Protein AF-A0A7V9P570-F1 (afdb_monomer)

pLDDT: mean 84.92, std 19.03, range [28.27, 98.75]

Sequence (248 aa):
MLHRTLVPVGAAALALALATPALAVRVHVRVEGAKVNLFGATEPGLTPATGTITPPSGPAVTVSAETAFGALEAASRKGELFYRVEAFSFGPYVAQVGRLSGTATTGWVYKVNGVSPPVAATAYVLKAGDRVLWYHATFGPTGGPKSLRLLPEYVVGCPGGSGSCSTPRLTCARAVLEDDAGRRTRATGVVFRLDGRRARGSGTKICPRGHWHTLSATVAGAVRSQVLVTPRRGSASGSGGVALVGRA

Structure (mmCIF, N/CA/C/O backbone):
data_AF-A0A7V9P570-F1
#
_entry.id   AF-A0A7V9P570-F1
#
loop_
_atom_site.group_PDB
_atom_site.id
_atom_site.type_symbol
_atom_site.label_atom_id
_atom_site.label_alt_id
_atom_site.label_comp_id
_atom_site.label_asym_id
_atom_site.label_entity_id
_atom_site.label_seq_id
_atom_site.pdbx_PDB_ins_code
_atom_site.Cartn_x
_atom_site.Cartn_y
_atom_site.Cartn_z
_atom_site.occupancy
_atom_site.B_iso_or_equiv
_atom_site.auth_seq_id
_atom_site.auth_comp_id
_atom_site.auth_asym_id
_atom_site.auth_atom_id
_atom_site.pdbx_PDB_model_num
ATOM 1 N N . MET A 1 1 ? -15.642 -54.313 68.121 1.00 43.19 1 MET A N 1
ATOM 2 C CA . MET A 1 1 ? -16.186 -54.239 66.748 1.00 43.19 1 MET A CA 1
ATOM 3 C C . MET A 1 1 ? -15.540 -53.033 66.080 1.00 43.19 1 MET A C 1
ATOM 5 O O . MET A 1 1 ? -15.820 -51.916 66.485 1.00 43.19 1 MET A O 1
ATOM 9 N N . LEU A 1 2 ? -14.549 -53.259 65.209 1.00 39.34 2 LEU A N 1
ATOM 10 C CA . LEU A 1 2 ? -13.730 -52.200 64.606 1.00 39.34 2 LEU A CA 1
ATOM 11 C C . LEU A 1 2 ? -14.502 -51.470 63.498 1.00 39.34 2 LEU A C 1
ATOM 13 O O . LEU A 1 2 ? -14.990 -52.101 62.561 1.00 39.34 2 LEU A O 1
ATOM 17 N N . HIS A 1 3 ? -14.547 -50.141 63.594 1.00 43.12 3 HIS A N 1
ATOM 18 C CA . HIS A 1 3 ? -14.980 -49.238 62.533 1.00 43.12 3 HIS A CA 1
ATOM 19 C C . HIS A 1 3 ? -14.031 -49.311 61.328 1.00 43.12 3 HIS A C 1
ATOM 21 O O . HIS A 1 3 ? -12.818 -49.169 61.474 1.00 43.12 3 HIS A O 1
ATOM 27 N N . ARG A 1 4 ? -14.589 -49.468 60.124 1.00 43.38 4 ARG A N 1
ATOM 28 C CA . ARG A 1 4 ? -13.887 -49.245 58.854 1.00 43.38 4 ARG A CA 1
ATOM 29 C C . ARG A 1 4 ? -14.686 -48.254 58.017 1.00 43.38 4 ARG A C 1
ATOM 31 O O . ARG A 1 4 ? -15.616 -48.622 57.309 1.00 43.38 4 ARG A O 1
ATOM 38 N N . THR A 1 5 ? -14.326 -46.985 58.136 1.00 49.50 5 THR A N 1
ATOM 39 C CA . THR A 1 5 ? -14.713 -45.918 57.214 1.00 49.50 5 THR A CA 1
ATOM 40 C C . THR A 1 5 ? -13.808 -45.991 55.983 1.00 49.50 5 THR A C 1
ATOM 42 O O . THR A 1 5 ? -12.590 -45.868 56.082 1.00 49.50 5 THR A O 1
ATOM 45 N N . LEU A 1 6 ? -14.398 -46.238 54.813 1.00 47.09 6 LEU A N 1
ATOM 46 C CA . LEU A 1 6 ? -13.724 -46.132 53.518 1.00 47.09 6 LEU A CA 1
ATOM 47 C C . LEU A 1 6 ? -13.919 -44.704 52.996 1.00 47.09 6 LEU A C 1
ATOM 49 O O . LEU A 1 6 ? -15.043 -44.289 52.730 1.00 47.09 6 LEU A O 1
ATOM 53 N N . VAL A 1 7 ? -12.824 -43.957 52.867 1.00 49.31 7 VAL A N 1
ATOM 54 C CA . VAL A 1 7 ? -12.784 -42.663 52.171 1.00 49.31 7 VAL A CA 1
ATOM 55 C C . VAL A 1 7 ? -12.567 -42.943 50.681 1.00 49.31 7 VAL A C 1
ATOM 57 O O . VAL A 1 7 ? -11.548 -43.550 50.343 1.00 49.31 7 VAL A O 1
ATOM 60 N N . PRO A 1 8 ? -13.460 -42.525 49.766 1.00 47.59 8 PRO A N 1
ATOM 61 C CA . PRO A 1 8 ? -13.156 -42.580 48.348 1.00 47.59 8 PRO A CA 1
ATOM 62 C C . PRO A 1 8 ? -12.241 -41.403 47.997 1.00 47.59 8 PRO A C 1
ATOM 64 O O . PRO A 1 8 ? -12.623 -40.237 48.085 1.00 47.59 8 PRO A O 1
ATOM 67 N N . VAL A 1 9 ? -11.007 -41.717 47.605 1.00 49.38 9 VAL A N 1
ATOM 68 C CA . VAL A 1 9 ? -10.083 -40.764 46.984 1.00 49.38 9 VAL A CA 1
ATOM 69 C C . VAL A 1 9 ? -10.614 -40.465 45.581 1.00 49.38 9 VAL A C 1
ATOM 71 O O . VAL A 1 9 ? -10.523 -41.296 44.680 1.00 49.38 9 VAL A O 1
ATOM 74 N N . GLY A 1 10 ? -11.225 -39.292 45.410 1.00 51.31 10 GLY A N 1
ATOM 75 C CA . GLY A 1 10 ? -11.658 -38.792 44.109 1.00 51.31 10 GLY A CA 1
ATOM 76 C C . GLY A 1 10 ? -10.449 -38.451 43.238 1.00 51.31 10 GLY A C 1
ATOM 77 O O . GLY A 1 10 ? -9.672 -37.557 43.567 1.00 51.31 10 GLY A O 1
ATOM 78 N N . ALA A 1 11 ? -10.284 -39.172 42.131 1.00 54.41 11 ALA A N 1
ATOM 79 C CA . ALA A 1 11 ? -9.268 -38.892 41.127 1.00 54.41 11 ALA A CA 1
ATOM 80 C C . ALA A 1 11 ? -9.599 -37.580 40.394 1.00 54.41 11 ALA A C 1
ATOM 82 O O . ALA A 1 11 ? -10.583 -37.496 39.659 1.00 54.41 11 ALA A O 1
ATOM 83 N N . ALA A 1 12 ? -8.771 -36.553 40.583 1.00 52.41 12 ALA A N 1
ATOM 84 C CA . ALA A 1 12 ? -8.819 -35.336 39.784 1.00 52.41 12 ALA A CA 1
ATOM 85 C C . ALA A 1 12 ? -8.272 -35.634 38.377 1.00 52.41 12 ALA A C 1
ATOM 87 O O . ALA A 1 12 ? -7.063 -35.757 38.179 1.00 52.41 12 ALA A O 1
ATOM 88 N N . ALA A 1 13 ? -9.162 -35.774 37.395 1.00 52.62 13 ALA A N 1
ATOM 89 C CA . ALA A 1 13 ? -8.784 -35.847 35.989 1.00 52.62 13 ALA A CA 1
ATOM 90 C C . ALA A 1 13 ? -8.338 -34.454 35.513 1.00 52.62 13 ALA A C 1
ATOM 92 O O . ALA A 1 13 ? -9.158 -33.572 35.258 1.00 52.62 13 ALA A O 1
ATOM 93 N N . LEU A 1 14 ? -7.025 -34.244 35.416 1.00 55.28 14 LEU A N 1
ATOM 94 C CA . LEU A 1 14 ? -6.442 -33.041 34.831 1.00 55.28 14 LEU A CA 1
ATOM 95 C C . LEU A 1 14 ? -6.614 -33.106 33.306 1.00 55.28 14 LEU A C 1
ATOM 97 O O . LEU A 1 14 ? -5.851 -33.774 32.609 1.00 55.28 14 LEU A O 1
ATOM 101 N N . ALA A 1 15 ? -7.641 -32.438 32.782 1.00 54.97 15 ALA A N 1
ATOM 102 C CA . ALA A 1 15 ? -7.822 -32.264 31.347 1.00 54.97 15 ALA A CA 1
ATOM 103 C C . ALA A 1 15 ? -6.711 -31.350 30.799 1.00 54.97 15 ALA A C 1
ATOM 105 O O . ALA A 1 15 ? -6.779 -30.127 30.919 1.00 54.97 15 ALA A O 1
ATOM 106 N N . LEU A 1 16 ? -5.668 -31.939 30.208 1.00 55.38 16 LEU A N 1
ATOM 107 C CA . LEU A 1 16 ? -4.683 -31.200 29.420 1.00 55.38 16 LEU A CA 1
ATOM 108 C C . LEU A 1 16 ? -5.370 -30.712 28.137 1.00 55.38 16 LEU A C 1
ATOM 110 O O . LEU A 1 16 ? -5.519 -31.460 27.171 1.00 55.38 16 LEU A O 1
ATOM 114 N N . ALA A 1 17 ? -5.813 -29.455 28.132 1.00 59.19 17 ALA A N 1
ATOM 115 C CA . ALA A 1 17 ? -6.217 -28.777 26.911 1.00 59.19 17 ALA A CA 1
ATOM 116 C C . ALA A 1 17 ? -4.994 -28.699 25.986 1.00 59.19 17 ALA A C 1
ATOM 118 O O . ALA A 1 17 ? -4.072 -27.915 26.217 1.00 59.19 17 ALA A O 1
ATOM 119 N N . LEU A 1 18 ? -4.966 -29.536 24.948 1.00 54.56 18 LEU A N 1
ATOM 120 C CA . LEU A 1 18 ? -4.019 -29.402 23.850 1.00 54.56 18 LEU A CA 1
ATOM 121 C C . LEU A 1 18 ? -4.349 -28.093 23.129 1.00 54.56 18 LEU A C 1
ATOM 123 O O . LEU A 1 18 ? -5.198 -28.057 22.241 1.00 54.56 18 LEU A O 1
ATOM 127 N N . ALA A 1 19 ? -3.711 -27.000 23.542 1.00 54.38 19 ALA A N 1
ATOM 128 C CA . ALA A 1 19 ? -3.720 -25.765 22.782 1.00 54.38 19 ALA A CA 1
ATOM 129 C C . ALA A 1 19 ? -3.020 -26.055 21.450 1.00 54.38 19 ALA A C 1
ATOM 131 O O . ALA A 1 19 ? -1.792 -26.086 21.372 1.00 54.38 19 ALA A O 1
ATOM 132 N N . THR A 1 20 ? -3.796 -26.321 20.398 1.00 50.03 20 THR A N 1
ATOM 133 C CA . THR A 1 20 ? -3.273 -26.302 19.033 1.00 50.03 20 THR A CA 1
ATOM 134 C C . THR A 1 20 ? -2.622 -24.940 18.830 1.00 50.03 20 THR A C 1
ATOM 136 O O . THR A 1 20 ? -3.319 -23.933 18.993 1.00 50.03 20 THR A O 1
ATOM 139 N N . PRO A 1 21 ? -1.318 -24.857 18.510 1.00 51.53 21 PRO A N 1
ATOM 140 C CA . PRO A 1 21 ? -0.716 -23.575 18.200 1.00 51.53 21 PRO A CA 1
ATOM 141 C C . PRO A 1 21 ? -1.443 -23.043 16.968 1.00 51.53 21 PRO A C 1
ATOM 143 O O . PRO A 1 21 ? -1.326 -23.609 15.881 1.00 51.53 21 PRO A O 1
ATOM 146 N N . ALA A 1 22 ? -2.243 -21.991 17.146 1.00 58.19 22 ALA A N 1
ATOM 147 C CA . ALA A 1 22 ? -2.813 -21.264 16.029 1.00 58.19 22 ALA A CA 1
ATOM 148 C C . ALA A 1 22 ? -1.626 -20.777 15.194 1.00 58.19 22 ALA A C 1
ATOM 150 O O . ALA A 1 22 ? -0.853 -19.924 15.636 1.00 58.19 22 ALA A O 1
ATOM 151 N N . LEU A 1 23 ? -1.412 -21.397 14.031 1.00 60.78 23 LEU A N 1
ATOM 152 C CA . LEU A 1 23 ? -0.349 -21.000 13.120 1.00 60.78 23 LEU A CA 1
ATOM 153 C C . LEU A 1 23 ? -0.597 -19.541 12.761 1.00 60.78 23 LEU A C 1
ATOM 155 O O . LEU A 1 23 ? -1.559 -19.212 12.069 1.00 60.78 23 LEU A O 1
ATOM 159 N N . ALA A 1 24 ? 0.254 -18.664 13.281 1.00 70.44 24 ALA A N 1
ATOM 160 C CA . ALA A 1 24 ? 0.071 -17.243 13.107 1.00 70.44 24 ALA A CA 1
ATOM 161 C C . ALA A 1 24 ? 0.245 -16.912 11.618 1.00 70.44 24 ALA A C 1
ATOM 163 O O . ALA A 1 24 ? 1.310 -17.138 11.033 1.00 70.44 24 ALA A O 1
ATOM 164 N N . VAL A 1 25 ? -0.833 -16.427 11.001 1.00 88.62 25 VAL A N 1
ATOM 165 C CA . VAL A 1 25 ? -0.904 -16.133 9.569 1.00 88.62 25 VAL A CA 1
ATOM 166 C C . VAL A 1 25 ? 0.262 -15.223 9.179 1.00 88.62 25 VAL A C 1
ATOM 168 O O . VAL A 1 25 ? 0.499 -14.204 9.819 1.00 88.62 25 VAL A O 1
ATOM 171 N N . ARG A 1 26 ? 1.016 -15.575 8.131 1.00 94.81 26 ARG A N 1
ATOM 172 C CA . ARG A 1 26 ? 2.042 -14.688 7.560 1.00 94.81 26 ARG A CA 1
ATOM 173 C C . ARG A 1 26 ? 1.471 -13.921 6.377 1.00 94.81 26 ARG A C 1
ATOM 175 O O . ARG A 1 26 ? 0.980 -14.538 5.436 1.00 94.81 26 ARG A O 1
ATOM 182 N N . VAL A 1 27 ? 1.593 -12.599 6.405 1.00 97.31 27 VAL A N 1
ATOM 183 C CA . VAL A 1 27 ? 1.133 -11.678 5.353 1.00 97.31 27 VAL A CA 1
ATOM 184 C C . VAL A 1 27 ? 2.257 -10.754 4.906 1.00 97.31 27 VAL A C 1
ATOM 186 O O . VAL A 1 27 ? 3.215 -10.522 5.635 1.00 97.31 27 VAL A O 1
ATOM 189 N N . HIS A 1 28 ? 2.141 -10.198 3.711 1.00 98.12 28 HIS A N 1
ATOM 190 C CA . HIS A 1 28 ? 3.070 -9.225 3.158 1.00 98.12 28 HIS A CA 1
ATOM 191 C C . HIS A 1 28 ? 2.572 -7.810 3.432 1.00 98.12 28 HIS A C 1
ATOM 193 O O . HIS A 1 28 ? 1.463 -7.474 3.025 1.00 98.12 28 HIS A O 1
ATOM 199 N N . VAL A 1 29 ? 3.372 -6.965 4.088 1.00 98.31 29 VAL A N 1
ATOM 200 C CA . VAL A 1 29 ? 2.910 -5.629 4.511 1.00 98.31 29 VAL A CA 1
ATOM 201 C C . VAL A 1 29 ? 3.734 -4.517 3.878 1.00 98.31 29 VAL A C 1
ATOM 203 O O . VAL A 1 29 ? 4.963 -4.555 3.902 1.00 98.31 29 VAL A O 1
ATOM 206 N N . ARG A 1 30 ? 3.054 -3.495 3.353 1.00 98.62 30 ARG A N 1
ATOM 207 C CA . ARG A 1 30 ? 3.663 -2.248 2.876 1.00 98.62 30 ARG A CA 1
ATOM 208 C C . ARG A 1 30 ? 2.883 -1.043 3.393 1.00 98.62 30 ARG A C 1
ATOM 210 O O . ARG A 1 30 ? 1.657 -1.040 3.345 1.00 98.62 30 ARG A O 1
ATOM 217 N N . VAL A 1 31 ? 3.598 -0.012 3.843 1.00 98.69 31 VAL A N 1
ATOM 218 C CA . VAL A 1 31 ? 3.018 1.257 4.306 1.00 98.69 31 VAL A CA 1
ATOM 219 C C . VAL A 1 31 ? 3.594 2.407 3.480 1.00 98.69 31 VAL A C 1
ATOM 221 O O . VAL A 1 31 ? 4.797 2.671 3.512 1.00 98.69 31 VAL A O 1
ATOM 224 N N . GLU A 1 32 ? 2.745 3.099 2.726 1.00 98.44 32 GLU A N 1
ATOM 225 C CA . GLU A 1 32 ? 3.119 4.187 1.819 1.00 98.44 32 GLU A CA 1
ATOM 226 C C . GLU A 1 32 ? 2.592 5.537 2.321 1.00 98.44 32 GLU A C 1
ATOM 228 O O . GLU A 1 32 ? 1.390 5.773 2.370 1.00 98.44 32 GLU A O 1
ATOM 233 N N . GLY A 1 33 ? 3.485 6.476 2.638 1.00 97.44 33 GLY A N 1
ATOM 234 C CA . GLY A 1 33 ? 3.087 7.864 2.880 1.00 97.44 33 GLY A CA 1
ATOM 235 C C . GLY A 1 33 ? 2.814 8.618 1.574 1.00 97.44 33 GLY A C 1
ATOM 236 O O . GLY A 1 33 ? 2.898 8.065 0.481 1.00 97.44 33 GLY A O 1
ATOM 237 N N . ALA A 1 34 ? 2.592 9.928 1.642 1.00 93.81 34 ALA A N 1
ATOM 238 C CA . ALA A 1 34 ? 2.437 10.738 0.430 1.00 93.81 34 ALA A CA 1
ATOM 239 C C . ALA A 1 34 ? 3.726 10.767 -0.422 1.00 93.81 34 ALA A C 1
ATOM 241 O O . ALA A 1 34 ? 3.687 10.611 -1.642 1.00 93.81 34 ALA A O 1
ATOM 242 N N . LYS A 1 35 ? 4.898 10.905 0.216 1.00 93.25 35 LYS A N 1
ATOM 243 C CA . LYS A 1 35 ? 6.184 11.140 -0.476 1.00 93.25 35 LYS A CA 1
ATOM 244 C C . LYS A 1 35 ? 7.164 9.968 -0.423 1.00 93.25 35 LYS A C 1
ATOM 246 O O . LYS A 1 35 ? 7.962 9.809 -1.342 1.00 93.25 35 LYS A O 1
ATOM 251 N N . VAL A 1 36 ? 7.101 9.154 0.627 1.00 95.25 36 VAL A N 1
ATOM 252 C CA . VAL A 1 36 ? 8.068 8.083 0.905 1.00 95.25 36 VAL A CA 1
ATOM 253 C C . VAL A 1 36 ? 7.355 6.790 1.287 1.00 95.25 36 VAL A C 1
ATOM 255 O O . VAL A 1 36 ? 6.238 6.825 1.809 1.00 95.25 36 VAL A O 1
ATOM 258 N N . ASN A 1 37 ? 8.011 5.655 1.054 1.00 97.25 37 ASN A N 1
ATOM 259 C CA . ASN A 1 37 ? 7.638 4.409 1.714 1.00 97.25 37 ASN A CA 1
ATOM 260 C C . ASN A 1 37 ? 7.992 4.545 3.203 1.00 97.25 37 ASN A C 1
ATOM 262 O O . ASN A 1 37 ? 9.128 4.885 3.526 1.00 97.25 37 ASN A O 1
ATOM 266 N N . LEU A 1 38 ? 7.014 4.346 4.086 1.00 97.94 38 LEU A N 1
ATOM 267 C CA . LEU A 1 38 ? 7.229 4.382 5.534 1.00 97.94 38 LEU A CA 1
ATOM 268 C C . LEU A 1 38 ? 7.704 3.026 6.050 1.00 97.94 38 LEU A C 1
ATOM 270 O O . LEU A 1 38 ? 8.486 2.970 6.991 1.00 97.94 38 LEU A O 1
ATOM 274 N N . PHE A 1 39 ? 7.234 1.941 5.433 1.00 98.50 39 PHE A N 1
ATOM 275 C CA . PHE A 1 39 ? 7.639 0.593 5.796 1.00 98.50 39 PHE A CA 1
ATOM 276 C C . PHE A 1 39 ? 7.433 -0.403 4.658 1.00 98.50 39 PHE A C 1
ATOM 278 O O . PHE A 1 39 ? 6.479 -0.314 3.875 1.00 98.50 39 PHE A O 1
ATOM 285 N N . GLY A 1 40 ? 8.298 -1.418 4.629 1.00 97.69 40 GLY A N 1
ATOM 286 C CA . GLY A 1 40 ? 8.046 -2.639 3.878 1.00 97.69 40 GLY A CA 1
ATOM 287 C C . GLY A 1 40 ? 8.014 -2.438 2.367 1.00 97.69 40 GLY A C 1
ATOM 288 O O . GLY A 1 40 ? 7.182 -3.034 1.691 1.00 97.69 40 GLY A O 1
ATOM 289 N N . ALA A 1 41 ? 8.903 -1.605 1.818 1.00 97.75 41 ALA A N 1
ATOM 290 C CA . ALA A 1 41 ? 8.984 -1.362 0.375 1.00 97.75 41 ALA A CA 1
ATOM 291 C C . ALA A 1 41 ? 9.058 -2.663 -0.446 1.00 97.75 41 ALA A C 1
ATOM 293 O O . ALA A 1 41 ? 8.475 -2.744 -1.523 1.00 97.75 41 ALA A O 1
ATOM 294 N N . THR A 1 42 ? 9.729 -3.693 0.077 1.00 97.06 42 THR A N 1
ATOM 295 C CA . THR A 1 42 ? 9.862 -5.029 -0.527 1.00 97.06 42 THR A CA 1
ATOM 296 C C . THR A 1 42 ? 8.727 -5.996 -0.172 1.00 97.06 42 THR A C 1
ATOM 298 O O . THR A 1 42 ? 8.824 -7.173 -0.501 1.00 97.06 42 THR A O 1
ATOM 301 N N . GLU A 1 43 ? 7.663 -5.522 0.486 1.00 97.44 43 GLU A N 1
ATOM 302 C CA . GLU A 1 43 ? 6.536 -6.333 0.964 1.00 97.44 43 GLU A CA 1
ATOM 303 C C . GLU A 1 43 ? 6.998 -7.511 1.865 1.00 97.44 43 GLU A C 1
ATOM 305 O O . GLU A 1 43 ? 6.724 -8.672 1.555 1.00 97.44 43 GLU A O 1
ATOM 310 N N . PRO A 1 44 ? 7.733 -7.267 2.974 1.00 96.81 44 PRO A N 1
ATOM 311 C CA . PRO A 1 44 ? 8.217 -8.335 3.847 1.00 96.81 44 PRO A CA 1
ATOM 312 C C . PRO A 1 44 ? 7.066 -9.140 4.458 1.00 96.81 44 PRO A C 1
ATOM 314 O O . PRO A 1 44 ? 6.015 -8.594 4.794 1.00 96.81 44 PRO A O 1
ATOM 317 N N . GLY A 1 45 ? 7.306 -10.440 4.642 1.00 96.50 45 GLY A N 1
ATOM 318 C CA . GLY A 1 45 ? 6.390 -11.327 5.349 1.00 96.50 45 GLY A CA 1
ATOM 319 C C . GLY A 1 45 ? 6.430 -11.077 6.857 1.00 96.50 45 GLY A C 1
ATOM 320 O O . GLY A 1 45 ? 7.454 -11.343 7.492 1.00 96.50 45 GLY A O 1
ATOM 321 N N . LEU A 1 46 ? 5.321 -10.614 7.424 1.00 96.06 46 LEU A N 1
ATOM 322 C CA . LEU A 1 46 ? 5.114 -10.390 8.849 1.00 96.06 46 LEU A CA 1
ATOM 323 C C . LEU A 1 46 ? 4.006 -11.288 9.385 1.00 96.06 46 LEU A C 1
ATOM 325 O O . LEU A 1 46 ? 3.067 -11.641 8.675 1.00 96.06 46 LEU A O 1
ATOM 329 N N . THR A 1 47 ? 4.111 -11.606 10.667 1.00 96.81 47 THR A N 1
ATOM 330 C CA . THR A 1 47 ? 2.993 -12.121 11.447 1.00 96.81 47 THR A CA 1
ATOM 331 C C . THR A 1 47 ? 2.250 -10.919 12.033 1.00 96.81 47 THR A C 1
ATOM 333 O O . THR A 1 47 ? 2.878 -10.150 12.766 1.00 96.81 47 THR A O 1
ATOM 336 N N . PRO A 1 48 ? 0.967 -10.706 11.693 1.00 96.38 48 PRO A N 1
ATOM 337 C CA . PRO A 1 48 ? 0.140 -9.678 12.306 1.00 96.38 48 PRO A CA 1
ATOM 338 C C . PRO A 1 48 ? 0.131 -9.762 13.835 1.00 96.38 48 PRO A C 1
ATOM 340 O O . PRO A 1 48 ? 0.240 -10.846 14.407 1.00 96.38 48 PRO A O 1
ATOM 343 N N . ALA A 1 49 ? -0.006 -8.618 14.496 1.00 94.38 49 ALA A N 1
ATOM 344 C CA . ALA A 1 49 ? 0.124 -8.516 15.941 1.00 94.38 49 ALA A CA 1
ATOM 345 C C . ALA A 1 49 ? -1.167 -8.012 16.589 1.00 94.38 49 ALA A C 1
ATOM 347 O O . ALA A 1 49 ? -1.864 -7.160 16.040 1.00 94.38 49 ALA A O 1
ATOM 348 N N . THR A 1 50 ? -1.453 -8.523 17.785 1.00 94.38 50 THR A N 1
ATOM 349 C CA . THR A 1 50 ? -2.493 -7.974 18.657 1.00 94.38 50 THR A CA 1
ATOM 350 C C . THR A 1 50 ? -1.953 -6.747 19.381 1.00 94.38 50 THR A C 1
ATOM 352 O O . THR A 1 50 ? -0.798 -6.739 19.817 1.00 94.38 50 THR A O 1
ATOM 355 N N . GLY A 1 51 ? -2.788 -5.731 19.561 1.00 90.81 51 GLY A N 1
ATOM 356 C CA . GLY A 1 51 ? -2.449 -4.519 20.301 1.00 90.81 51 GLY A CA 1
ATOM 357 C C . GLY A 1 51 ? -3.673 -3.879 20.941 1.00 90.81 51 GLY A C 1
ATOM 358 O O . GLY A 1 51 ? -4.806 -4.269 20.668 1.00 90.81 51 GLY A O 1
ATOM 359 N N . THR A 1 52 ? -3.435 -2.877 21.776 1.00 92.81 52 THR A N 1
ATOM 360 C CA . THR A 1 52 ? -4.489 -2.039 22.350 1.00 92.81 52 THR A CA 1
ATOM 361 C C . THR A 1 52 ? -4.103 -0.596 22.106 1.00 92.81 52 THR A C 1
ATOM 363 O O . THR A 1 52 ? -3.025 -0.171 22.517 1.00 92.81 52 THR A O 1
ATOM 366 N N . ILE A 1 53 ? -4.971 0.145 21.426 1.00 90.50 53 ILE A N 1
ATOM 367 C CA . ILE A 1 53 ? -4.758 1.558 21.130 1.00 90.50 53 ILE A CA 1
ATOM 368 C C . ILE A 1 53 ? -5.776 2.373 21.907 1.00 90.50 53 ILE A C 1
ATOM 370 O O . ILE A 1 53 ? -6.977 2.160 21.766 1.00 90.50 53 ILE A O 1
ATOM 374 N N . THR A 1 54 ? -5.302 3.325 22.702 1.00 91.31 54 THR A N 1
ATOM 375 C CA . THR A 1 54 ? -6.167 4.274 23.405 1.00 91.31 54 THR A CA 1
ATOM 376 C C . THR A 1 54 ? -6.294 5.535 22.552 1.00 91.31 54 THR A C 1
ATOM 378 O O . THR A 1 54 ? -5.322 6.291 22.455 1.00 91.31 54 THR A O 1
ATOM 381 N N . PRO A 1 55 ? -7.434 5.761 21.874 1.00 89.00 55 PRO A N 1
ATOM 382 C CA . PRO A 1 55 ? -7.646 6.993 21.126 1.00 89.00 55 PRO A CA 1
ATOM 383 C C . PRO A 1 55 ? -7.738 8.198 22.085 1.00 89.00 55 PRO A C 1
ATOM 385 O O . PRO A 1 55 ? -8.052 8.020 23.262 1.00 89.00 55 PRO A O 1
ATOM 388 N N . PRO A 1 56 ? -7.508 9.438 21.607 1.00 86.69 56 PRO A N 1
ATOM 389 C CA . PRO A 1 56 ? -7.665 10.643 22.432 1.00 86.69 56 PRO A CA 1
ATOM 390 C C . PRO A 1 56 ? -9.085 10.827 22.985 1.00 86.69 56 PRO A C 1
ATOM 392 O O . PRO A 1 56 ? -9.277 11.474 24.011 1.00 86.69 56 PRO A O 1
ATOM 395 N N . SER A 1 57 ? -10.080 10.273 22.292 1.00 83.94 57 SER A N 1
ATOM 396 C CA . SER A 1 57 ? -11.480 10.250 22.696 1.00 83.94 57 SER A CA 1
ATOM 397 C C . SER A 1 57 ? -12.103 8.895 22.355 1.00 83.94 57 SER A C 1
ATOM 399 O O . SER A 1 57 ? -11.775 8.280 21.339 1.00 83.94 57 SER A O 1
ATOM 401 N N . GLY A 1 58 ? -13.027 8.441 23.202 1.00 84.12 58 GLY A N 1
ATOM 402 C CA . GLY A 1 58 ? -13.694 7.147 23.056 1.00 84.12 58 GLY A CA 1
ATOM 403 C C . GLY A 1 58 ? -12.976 5.991 23.770 1.00 84.12 58 GLY A C 1
ATOM 404 O O . GLY A 1 58 ? -11.979 6.202 24.462 1.00 84.12 58 GLY A O 1
ATOM 405 N N . PRO A 1 59 ? -13.517 4.765 23.659 1.00 88.31 59 PRO A N 1
ATOM 406 C CA . PRO A 1 59 ? -12.961 3.592 24.324 1.00 88.31 59 PRO A CA 1
ATOM 407 C C . PRO A 1 59 ? -11.658 3.122 23.668 1.00 88.31 59 PRO A C 1
ATOM 409 O O . PRO A 1 59 ? -11.406 3.374 22.488 1.00 88.31 59 PRO A O 1
ATOM 412 N N . ALA A 1 60 ? -10.852 2.376 24.427 1.00 91.00 60 ALA A N 1
ATOM 413 C CA . ALA A 1 60 ? -9.694 1.678 23.882 1.00 91.00 60 ALA A CA 1
ATOM 414 C C . ALA A 1 60 ? -10.116 0.700 22.771 1.00 91.00 60 ALA A C 1
ATOM 416 O O . ALA A 1 60 ? -11.131 0.009 22.871 1.00 91.00 60 ALA A O 1
ATOM 417 N N . VAL A 1 61 ? -9.312 0.638 21.715 1.00 90.56 61 VAL A N 1
ATOM 418 C CA . VAL A 1 61 ? -9.525 -0.211 20.545 1.00 90.56 61 VAL A CA 1
ATOM 419 C C . VAL A 1 61 ? -8.592 -1.408 20.635 1.00 90.56 61 VAL A C 1
ATOM 421 O O . VAL A 1 61 ? -7.369 -1.255 20.605 1.00 90.56 61 VAL A O 1
ATOM 424 N N . THR A 1 62 ? -9.162 -2.608 20.707 1.00 91.06 62 THR A N 1
ATOM 425 C CA . THR A 1 62 ? -8.394 -3.848 20.581 1.00 91.06 62 THR A CA 1
ATOM 426 C C . THR A 1 62 ? -8.113 -4.132 19.111 1.00 91.06 62 THR A C 1
ATOM 428 O O . THR A 1 62 ? -9.018 -4.313 18.297 1.00 91.06 62 THR A O 1
ATOM 431 N N . VAL A 1 63 ? -6.833 -4.196 18.773 1.00 89.44 63 VAL A N 1
ATOM 432 C CA . VAL A 1 63 ? -6.339 -4.612 17.467 1.00 89.44 63 VAL A CA 1
ATOM 433 C C . VAL A 1 63 ? -6.193 -6.121 17.478 1.00 89.44 63 VAL A C 1
ATOM 435 O O . VAL A 1 63 ? -5.361 -6.648 18.209 1.00 89.44 63 VAL A O 1
ATOM 438 N N . SER A 1 64 ? -6.978 -6.817 16.662 1.00 90.62 64 SER A N 1
ATOM 439 C CA . SER A 1 64 ? -6.884 -8.273 16.537 1.00 90.62 64 SER A CA 1
ATOM 440 C C . SER A 1 64 ? -5.802 -8.659 15.532 1.00 90.62 64 SER A C 1
ATOM 442 O O . SER A 1 64 ? -5.788 -8.131 14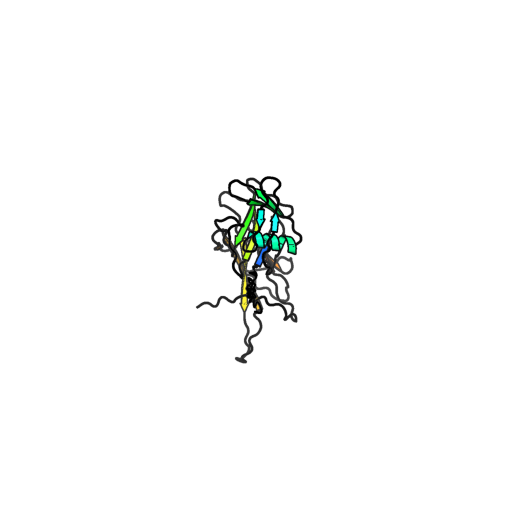.415 1.00 90.62 64 SER A O 1
ATOM 444 N N . ALA A 1 65 ? -4.931 -9.608 15.897 1.00 89.88 65 ALA A N 1
ATOM 445 C CA . ALA A 1 65 ? -3.878 -10.109 15.012 1.00 89.88 65 ALA A CA 1
ATOM 446 C C . ALA A 1 65 ? -4.438 -10.600 13.668 1.00 89.88 65 ALA A C 1
ATOM 448 O O . ALA A 1 65 ? -3.855 -10.350 12.630 1.00 89.88 65 ALA A O 1
ATOM 449 N N . GLU A 1 66 ? -5.615 -11.208 13.622 1.00 90.88 66 GLU A N 1
ATOM 450 C CA . GLU A 1 66 ? -6.156 -11.763 12.374 1.00 90.88 66 GLU A CA 1
ATOM 451 C C . GLU A 1 66 ? -6.548 -10.707 11.328 1.00 90.88 66 GLU A C 1
ATOM 453 O O . GLU A 1 66 ? -6.966 -11.062 10.232 1.00 90.88 66 GLU A O 1
ATOM 458 N N . THR A 1 67 ? -6.426 -9.412 11.631 1.00 94.94 67 THR A N 1
ATOM 459 C CA . THR A 1 67 ? -7.025 -8.340 10.832 1.00 94.94 67 THR A CA 1
ATOM 460 C C . THR A 1 67 ? -6.020 -7.500 10.050 1.00 94.94 67 THR A C 1
ATOM 462 O O . THR A 1 67 ? -4.834 -7.438 10.384 1.00 94.94 67 THR A O 1
ATOM 465 N N . ALA A 1 68 ? -6.492 -6.764 9.036 1.00 94.81 68 ALA A N 1
ATOM 466 C CA . ALA A 1 68 ? -5.670 -5.766 8.339 1.00 94.81 68 ALA A CA 1
ATOM 467 C C . ALA A 1 68 ? -5.084 -4.706 9.298 1.00 94.81 68 ALA A C 1
ATOM 469 O O . ALA A 1 68 ? -3.999 -4.170 9.053 1.00 94.81 68 ALA A O 1
ATOM 470 N N . PHE A 1 69 ? -5.772 -4.446 10.412 1.00 94.81 69 PHE A N 1
ATOM 471 C CA . PHE A 1 69 ? -5.289 -3.620 11.515 1.00 94.81 69 PHE A CA 1
ATOM 472 C C . PHE A 1 69 ? -4.125 -4.276 12.271 1.00 94.81 69 PHE A C 1
ATOM 474 O O . PHE A 1 69 ? -3.121 -3.623 12.544 1.00 94.81 69 PHE A O 1
ATOM 481 N N . GLY A 1 70 ? -4.206 -5.584 12.530 1.00 96.25 70 GLY A N 1
ATOM 482 C CA . GLY A 1 70 ? -3.107 -6.363 13.108 1.00 96.25 70 GLY A CA 1
ATOM 483 C C . GLY A 1 70 ? -1.855 -6.375 12.227 1.00 96.25 70 GLY A C 1
ATOM 484 O O . GLY A 1 70 ? -0.731 -6.356 12.733 1.00 96.25 70 GLY A O 1
ATOM 485 N N . ALA A 1 71 ? -2.019 -6.337 10.901 1.00 97.44 71 ALA A N 1
ATOM 486 C CA . ALA A 1 71 ? -0.897 -6.168 9.976 1.00 97.44 71 ALA A CA 1
ATOM 487 C C . ALA A 1 71 ? -0.241 -4.778 10.090 1.00 97.44 71 ALA A C 1
ATOM 489 O O . ALA A 1 71 ? 0.989 -4.685 10.031 1.00 97.44 71 ALA A O 1
ATOM 490 N N . LEU A 1 72 ? -1.027 -3.710 10.290 1.00 97.75 72 LEU A N 1
ATOM 491 C CA . LEU A 1 72 ? -0.483 -2.375 10.569 1.00 97.75 72 LEU A CA 1
ATOM 492 C C . LEU A 1 72 ? 0.243 -2.340 11.916 1.00 97.75 72 LEU A C 1
ATOM 494 O O . LEU A 1 72 ? 1.330 -1.782 11.987 1.00 97.75 72 LEU A O 1
ATOM 498 N N . GLU A 1 73 ? -0.301 -2.979 12.952 1.00 97.38 73 GLU A N 1
ATOM 499 C CA . GLU A 1 73 ? 0.341 -3.085 14.268 1.00 97.38 73 GLU A CA 1
ATOM 500 C C . GLU A 1 73 ? 1.677 -3.842 14.200 1.00 97.38 73 GLU A C 1
ATOM 502 O O . GLU A 1 73 ? 2.673 -3.427 14.793 1.00 97.38 73 GLU A O 1
ATOM 507 N N . ALA A 1 74 ? 1.751 -4.919 13.416 1.00 97.19 74 ALA A N 1
ATOM 508 C CA . ALA A 1 74 ? 3.011 -5.620 13.188 1.00 97.19 74 ALA A CA 1
ATOM 509 C C . ALA A 1 74 ? 4.040 -4.740 12.456 1.00 97.19 74 ALA A C 1
ATOM 511 O O . ALA A 1 74 ? 5.216 -4.732 12.825 1.00 97.19 74 ALA A O 1
ATOM 512 N N . ALA A 1 75 ? 3.611 -3.974 11.446 1.00 97.94 75 ALA A N 1
ATOM 513 C CA . ALA A 1 75 ? 4.474 -3.010 10.762 1.00 97.94 75 ALA A CA 1
ATOM 514 C C . ALA A 1 75 ? 4.904 -1.858 11.685 1.00 97.94 75 ALA A C 1
ATOM 516 O O . ALA A 1 75 ? 6.068 -1.469 11.645 1.00 97.94 75 ALA A O 1
ATOM 517 N N . SER A 1 76 ? 3.999 -1.374 12.543 1.00 97.62 76 SER A N 1
ATOM 518 C CA . SER A 1 76 ? 4.243 -0.386 13.603 1.00 97.62 76 SER A CA 1
ATOM 519 C C . SER A 1 76 ? 5.421 -0.797 14.476 1.00 97.62 76 SER A C 1
ATOM 521 O O . SER A 1 76 ? 6.455 -0.130 14.504 1.00 97.62 76 SER A O 1
ATOM 523 N N . ARG A 1 77 ? 5.313 -1.981 15.086 1.00 96.44 77 ARG A N 1
ATOM 524 C CA . ARG A 1 77 ? 6.341 -2.534 15.975 1.00 96.44 77 ARG A CA 1
ATOM 525 C C . ARG A 1 77 ? 7.645 -2.836 15.254 1.00 96.44 77 ARG A C 1
ATOM 527 O O . ARG A 1 77 ? 8.715 -2.583 15.791 1.00 96.44 77 ARG A O 1
ATOM 534 N N . LYS A 1 78 ? 7.575 -3.403 14.045 1.00 97.44 78 LYS A N 1
ATOM 535 C CA . LYS A 1 78 ? 8.776 -3.815 13.307 1.00 97.44 78 LYS A CA 1
ATOM 536 C C . LYS A 1 78 ? 9.538 -2.636 12.705 1.00 97.44 78 LYS A C 1
ATOM 538 O O . LYS A 1 78 ? 10.753 -2.723 12.558 1.00 97.44 78 LYS A O 1
ATOM 543 N N . GLY A 1 79 ? 8.817 -1.607 12.278 1.00 96.31 79 GLY A N 1
ATOM 544 C CA . GLY A 1 79 ? 9.357 -0.427 11.612 1.00 96.31 79 GLY A CA 1
ATOM 545 C C . GLY A 1 79 ? 9.542 0.780 12.521 1.00 96.31 79 GLY A C 1
ATOM 546 O O . GLY A 1 79 ? 9.928 1.824 12.009 1.00 96.31 79 GLY A O 1
ATOM 547 N N . GLU A 1 80 ? 9.218 0.654 13.811 1.00 95.88 80 GLU A N 1
ATOM 548 C CA . GLU A 1 80 ? 9.215 1.755 14.784 1.00 95.88 80 GLU A CA 1
ATOM 549 C C . GLU A 1 80 ? 8.423 2.979 14.283 1.00 95.88 80 GLU A C 1
ATOM 551 O O . GLU A 1 80 ? 8.781 4.134 14.514 1.00 95.88 80 GLU A O 1
ATOM 556 N N . LEU A 1 81 ? 7.327 2.728 13.560 1.00 94.19 81 LEU A N 1
ATOM 557 C CA . LEU A 1 81 ? 6.462 3.776 13.025 1.00 94.19 81 LEU A CA 1
ATOM 558 C C . LEU A 1 81 ? 5.240 3.939 13.925 1.00 94.19 81 LEU A C 1
ATOM 560 O O . LEU A 1 81 ? 4.518 2.991 14.203 1.00 94.19 81 LEU A O 1
ATOM 564 N N . PHE A 1 82 ? 4.987 5.169 14.356 1.00 94.69 82 PHE A N 1
ATOM 565 C CA . PHE A 1 82 ? 3.794 5.500 15.126 1.00 94.69 82 PHE A CA 1
ATOM 566 C C . PHE A 1 82 ? 2.542 5.514 14.240 1.00 94.69 82 PHE A C 1
ATOM 568 O O . PHE A 1 82 ? 2.599 5.942 13.085 1.00 94.69 82 PHE A O 1
ATOM 575 N N . TYR A 1 83 ? 1.391 5.144 14.799 1.00 96.19 83 TYR A N 1
ATOM 576 C CA . TYR A 1 83 ? 0.089 5.460 14.221 1.00 96.19 83 TYR A CA 1
ATOM 577 C C . TYR A 1 83 ? -0.921 5.832 15.312 1.00 96.19 83 TYR A C 1
ATOM 579 O O . TYR A 1 83 ? -0.813 5.384 16.452 1.00 96.19 83 TYR A O 1
ATOM 587 N N . ARG A 1 84 ? -1.902 6.668 14.957 1.00 95.12 84 ARG A N 1
ATOM 588 C CA . ARG A 1 84 ? -3.009 7.077 15.829 1.00 95.12 84 ARG A CA 1
ATOM 589 C C . ARG A 1 84 ? -4.326 6.563 15.279 1.00 95.12 84 ARG A C 1
ATOM 591 O O . ARG A 1 84 ? -4.557 6.575 14.069 1.00 95.12 84 ARG A O 1
ATOM 598 N N . VAL A 1 85 ? -5.197 6.190 16.204 1.00 94.38 85 VAL A N 1
ATOM 599 C CA . VAL A 1 85 ? -6.577 5.798 15.946 1.00 94.38 85 VAL A CA 1
ATOM 600 C C . VAL A 1 85 ? -7.501 6.848 16.544 1.00 94.38 85 VAL A C 1
ATOM 602 O O . VAL A 1 85 ? -7.220 7.383 17.615 1.00 94.38 85 VAL A O 1
ATOM 605 N N . GLU A 1 86 ? -8.586 7.144 15.845 1.00 92.00 86 GLU A N 1
ATOM 606 C CA . GLU A 1 86 ? -9.671 7.996 16.325 1.00 92.00 86 GLU A CA 1
ATOM 607 C C . GLU A 1 86 ? -10.996 7.240 16.200 1.00 92.00 86 GLU A C 1
ATOM 609 O O . GLU A 1 86 ? -11.169 6.399 15.311 1.00 92.00 86 GLU A O 1
ATOM 614 N N . ALA A 1 87 ? -11.917 7.506 17.122 1.00 87.00 87 ALA A N 1
ATOM 615 C CA . ALA A 1 87 ? -13.246 6.918 17.107 1.00 87.00 87 ALA A CA 1
ATOM 616 C C . ALA A 1 87 ? -14.181 7.747 16.215 1.00 87.00 87 ALA A C 1
ATOM 618 O O . ALA A 1 87 ? -14.334 8.950 16.421 1.00 87.00 87 ALA A O 1
ATOM 619 N N . PHE A 1 88 ? -14.837 7.093 15.256 1.00 84.00 88 PHE A N 1
ATOM 620 C CA . PHE A 1 88 ? -15.896 7.683 14.436 1.00 84.00 88 PHE A CA 1
ATOM 621 C C . PHE A 1 88 ? -17.200 6.898 14.597 1.00 84.00 88 PHE A C 1
ATOM 623 O O . PHE A 1 88 ? -17.207 5.772 15.095 1.00 84.00 88 PHE A O 1
ATOM 630 N N . SER A 1 89 ? -18.315 7.467 14.127 1.00 82.38 89 SER A N 1
ATOM 631 C CA . SER A 1 89 ? -19.633 6.811 14.153 1.00 82.38 89 SER A CA 1
ATOM 632 C C . SER A 1 89 ? -19.677 5.494 13.371 1.00 82.38 89 SER A C 1
ATOM 634 O O . SER A 1 89 ? -20.482 4.623 13.680 1.00 82.38 89 SER A O 1
ATOM 636 N N . PHE A 1 90 ? -18.791 5.325 12.388 1.00 81.12 90 PHE A N 1
ATOM 637 C CA . PHE A 1 90 ? -18.631 4.096 11.606 1.00 81.12 90 PHE A CA 1
ATOM 638 C C . PHE A 1 90 ? -17.565 3.137 12.171 1.00 81.12 90 PHE A C 1
ATOM 640 O O . PHE A 1 90 ? -17.253 2.127 11.542 1.00 81.12 90 PHE A O 1
ATOM 647 N N . GLY A 1 91 ? -16.994 3.439 13.342 1.00 84.38 91 GLY A N 1
ATOM 648 C CA . GLY A 1 91 ? -15.982 2.623 14.012 1.00 84.38 91 GLY A CA 1
ATOM 649 C C . GLY A 1 91 ? -14.594 3.275 14.091 1.00 84.38 91 GLY A C 1
ATOM 650 O O . GLY A 1 91 ? -14.410 4.431 13.701 1.00 84.38 91 GLY A O 1
ATOM 651 N N . PRO A 1 92 ? -13.599 2.552 14.637 1.00 89.62 92 PRO A N 1
ATOM 652 C CA . PRO A 1 92 ? -12.241 3.060 14.791 1.00 89.62 92 PRO A CA 1
ATOM 653 C C . PRO A 1 92 ? -11.552 3.239 13.435 1.00 89.62 92 PRO A C 1
ATOM 655 O O . PRO A 1 92 ? -11.556 2.345 12.587 1.00 89.62 92 PRO A O 1
ATOM 658 N N . TYR A 1 93 ? -10.906 4.387 13.257 1.00 92.56 93 TYR A N 1
ATOM 659 C CA . TYR A 1 93 ? -10.224 4.767 12.024 1.00 92.56 93 TYR A CA 1
ATOM 660 C C . TYR A 1 93 ? -8.762 5.116 12.289 1.00 92.56 93 TYR A C 1
ATOM 662 O O . TYR A 1 93 ? -8.438 5.780 13.274 1.00 92.56 93 TYR A O 1
ATOM 670 N N . VAL A 1 94 ? -7.871 4.704 11.387 1.00 95.69 94 VAL A N 1
ATOM 671 C CA . VAL A 1 94 ? -6.454 5.085 11.433 1.00 95.69 94 VAL A CA 1
ATOM 672 C C . VAL A 1 94 ? -6.330 6.537 10.972 1.00 95.69 94 VAL A C 1
ATOM 674 O O . VAL A 1 94 ? -6.280 6.832 9.783 1.00 95.69 94 VAL A O 1
ATOM 677 N N . ALA A 1 95 ? -6.298 7.463 11.923 1.00 95.00 95 ALA A N 1
ATOM 678 C CA . ALA A 1 95 ? -6.295 8.895 11.646 1.00 95.00 95 ALA A CA 1
ATOM 679 C C . ALA A 1 95 ? -4.916 9.428 11.239 1.00 95.00 95 ALA A C 1
ATOM 681 O O . ALA A 1 95 ? -4.821 10.422 10.517 1.00 95.00 95 ALA A O 1
ATOM 682 N N . GLN A 1 96 ? -3.840 8.773 11.684 1.00 97.00 96 GLN A N 1
ATOM 683 C CA . GLN A 1 96 ? -2.469 9.181 11.391 1.00 97.00 96 GLN A CA 1
ATOM 684 C C . GLN A 1 96 ? -1.540 7.972 11.339 1.00 97.00 96 GLN A C 1
ATOM 686 O O . GLN A 1 96 ? -1.639 7.087 12.179 1.00 97.00 96 GLN A O 1
ATOM 691 N N . VAL A 1 97 ? -0.577 7.988 10.419 1.00 98.00 97 VAL A N 1
ATOM 692 C CA . VAL A 1 97 ? 0.590 7.096 10.433 1.00 98.00 97 VAL A CA 1
ATOM 693 C C . VAL A 1 97 ? 1.836 7.936 10.170 1.00 98.00 97 VAL A C 1
ATOM 695 O O . VAL A 1 97 ? 1.869 8.791 9.275 1.00 98.00 97 VAL A O 1
ATOM 698 N N . GLY A 1 98 ? 2.864 7.736 10.989 1.00 95.94 98 GLY A N 1
ATOM 699 C CA . GLY A 1 98 ? 4.036 8.595 11.043 1.00 95.94 98 GLY A CA 1
ATOM 700 C C . GLY A 1 98 ? 3.627 10.054 11.241 1.00 95.94 98 GLY A C 1
ATOM 701 O O . GLY A 1 98 ? 2.974 10.408 12.218 1.00 95.94 98 GLY A O 1
ATOM 702 N N . ARG A 1 99 ? 3.995 10.915 10.289 1.00 95.81 99 ARG A N 1
ATOM 703 C CA . ARG A 1 99 ? 3.749 12.368 10.346 1.00 95.81 99 ARG A CA 1
ATOM 704 C C . ARG A 1 99 ? 2.522 12.832 9.556 1.00 95.81 99 ARG A C 1
ATOM 706 O O . ARG A 1 99 ? 2.313 14.035 9.448 1.00 95.81 99 ARG A O 1
ATOM 713 N N . LEU A 1 100 ? 1.764 11.922 8.943 1.00 96.88 100 LEU A N 1
ATOM 714 C CA . LEU A 1 100 ? 0.664 12.285 8.046 1.00 96.88 100 LEU A CA 1
ATOM 715 C C . LEU A 1 100 ? -0.675 11.950 8.688 1.00 96.88 100 LEU A C 1
ATOM 717 O O . LEU A 1 100 ? -0.965 10.776 8.909 1.00 96.88 100 LEU A O 1
ATOM 721 N N . SER A 1 101 ? -1.481 12.975 8.939 1.00 96.62 101 SER A N 1
ATOM 722 C CA . SER A 1 101 ? -2.876 12.841 9.367 1.00 96.62 101 SER A CA 1
ATOM 723 C C . SER A 1 101 ? -3.827 12.849 8.165 1.00 96.62 101 SER A C 1
ATOM 725 O O . SER A 1 101 ? -3.453 13.266 7.063 1.00 96.62 101 SER A O 1
ATOM 727 N N . GLY A 1 102 ? -5.059 12.391 8.374 1.00 92.19 102 GLY A N 1
ATOM 728 C CA . GLY A 1 102 ? -6.165 12.626 7.446 1.00 92.19 102 GLY A CA 1
ATOM 729 C C . GLY A 1 102 ? -6.694 14.065 7.495 1.00 92.19 102 GLY A C 1
ATOM 730 O O . GLY A 1 102 ? -6.459 14.803 8.450 1.00 92.19 102 GLY A O 1
ATOM 731 N N . THR A 1 103 ? -7.424 14.449 6.452 1.00 91.69 103 THR A N 1
ATOM 732 C CA . THR A 1 103 ? -8.213 15.685 6.333 1.00 91.69 103 THR A CA 1
ATOM 733 C C . THR A 1 103 ? -9.567 15.346 5.696 1.00 91.69 103 THR A C 1
ATOM 735 O O . THR A 1 103 ? -9.860 14.180 5.447 1.00 91.69 103 THR A O 1
ATOM 738 N N . ALA A 1 104 ? -10.386 16.345 5.358 1.00 88.50 104 ALA A N 1
ATOM 739 C CA . ALA A 1 104 ? -11.637 16.113 4.628 1.00 88.50 104 ALA A CA 1
ATOM 740 C C . ALA A 1 104 ? -11.442 15.441 3.249 1.00 88.50 104 ALA A C 1
ATOM 742 O O . ALA A 1 104 ? -12.343 14.768 2.761 1.00 88.50 104 ALA A O 1
ATOM 743 N N . THR A 1 105 ? -10.278 15.616 2.613 1.00 92.50 105 THR A N 1
ATOM 744 C CA . THR A 1 105 ? -9.985 15.109 1.256 1.00 92.50 105 THR A CA 1
ATOM 745 C C . THR A 1 105 ? -8.779 14.174 1.205 1.00 92.50 105 THR A C 1
ATOM 747 O O . THR A 1 105 ? -8.389 13.720 0.128 1.00 92.50 105 THR A O 1
ATOM 750 N N . THR A 1 106 ? -8.164 13.867 2.349 1.00 95.81 106 THR A N 1
ATOM 751 C CA . THR A 1 106 ? -7.022 12.948 2.429 1.00 95.81 106 THR A CA 1
ATOM 752 C C . THR A 1 106 ? -7.159 12.006 3.614 1.00 95.81 106 THR A C 1
ATOM 754 O O . THR A 1 106 ? -7.764 12.356 4.620 1.00 95.81 106 THR A O 1
ATOM 757 N N . GLY A 1 107 ? -6.594 10.807 3.541 1.00 96.31 107 GLY A N 1
ATOM 758 C CA . GLY A 1 107 ? -6.768 9.838 4.620 1.00 96.31 107 GLY A CA 1
ATOM 759 C C . GLY A 1 107 ? -5.931 8.583 4.466 1.00 96.31 107 GLY A C 1
ATOM 760 O O . GLY A 1 107 ? -5.348 8.343 3.410 1.00 96.31 107 GLY A O 1
ATOM 761 N N . TRP A 1 108 ? -5.870 7.789 5.533 1.00 97.69 108 TRP A N 1
ATOM 762 C CA . TRP A 1 108 ? -5.246 6.474 5.508 1.00 97.69 108 TRP A CA 1
ATOM 763 C C . TRP A 1 108 ? -6.275 5.424 5.141 1.00 97.69 108 TRP A C 1
ATOM 765 O O . TRP A 1 108 ? -7.311 5.280 5.782 1.00 97.69 108 TRP A O 1
ATOM 775 N N . VAL A 1 109 ? -5.958 4.666 4.106 1.00 96.62 109 VAL A N 1
ATOM 776 C CA . VAL A 1 109 ? -6.782 3.566 3.617 1.00 96.62 109 VAL A CA 1
ATOM 777 C C . VAL A 1 109 ? -5.911 2.350 3.382 1.00 96.62 109 VAL A C 1
ATOM 779 O O . VAL A 1 109 ? -4.677 2.433 3.370 1.00 96.62 109 VAL A O 1
ATOM 782 N N . TYR A 1 110 ? -6.562 1.205 3.214 1.00 97.69 110 TYR A N 1
ATOM 783 C CA . TYR A 1 110 ? -5.879 -0.057 3.024 1.00 97.69 110 TYR A CA 1
ATOM 784 C C . TYR A 1 110 ? -6.437 -0.822 1.827 1.00 97.69 110 TYR A C 1
ATOM 786 O O . TYR A 1 110 ? -7.605 -0.698 1.465 1.00 97.69 110 TYR A O 1
ATOM 794 N N . LYS A 1 111 ? -5.574 -1.628 1.216 1.00 98.12 111 LYS A N 1
ATOM 795 C CA . LYS A 1 111 ? -5.933 -2.634 0.221 1.00 98.12 111 LYS A CA 1
ATOM 796 C C . LYS A 1 111 ? -5.415 -3.988 0.661 1.00 98.12 111 LYS A C 1
ATOM 798 O O . LYS A 1 111 ? -4.302 -4.083 1.182 1.00 98.12 111 LYS A O 1
ATOM 803 N N . VAL A 1 112 ? -6.180 -5.031 0.366 1.00 98.50 112 VAL A N 1
ATOM 804 C CA . VAL A 1 112 ? -5.735 -6.420 0.472 1.00 98.50 112 VAL A CA 1
ATOM 805 C C . VAL A 1 112 ? -5.713 -7.022 -0.923 1.00 98.50 112 VAL A C 1
ATOM 807 O O . VAL A 1 112 ? -6.688 -6.967 -1.668 1.00 98.50 112 VAL A O 1
ATOM 810 N N . ASN A 1 113 ? -4.554 -7.538 -1.324 1.00 97.81 113 ASN A N 1
ATOM 811 C CA . ASN A 1 113 ? -4.317 -8.116 -2.645 1.00 97.81 113 ASN A CA 1
ATOM 812 C C . ASN A 1 113 ? -4.640 -7.187 -3.830 1.00 97.81 113 ASN A C 1
ATOM 814 O O . ASN A 1 113 ? -4.836 -7.669 -4.943 1.00 97.81 113 ASN A O 1
ATOM 818 N N . GLY A 1 114 ? -4.584 -5.869 -3.618 1.00 97.12 114 GLY A N 1
ATOM 819 C CA . GLY A 1 114 ? -4.874 -4.847 -4.632 1.00 97.12 114 GLY A CA 1
ATOM 820 C C . GLY A 1 114 ? -6.334 -4.385 -4.656 1.00 97.12 114 GLY A C 1
ATOM 821 O O . GLY A 1 114 ? -6.651 -3.474 -5.411 1.00 97.12 114 GLY A O 1
ATOM 822 N N . VAL A 1 115 ? -7.199 -4.961 -3.818 1.00 97.81 115 VAL A N 1
ATOM 823 C CA . VAL A 1 115 ? -8.619 -4.604 -3.688 1.00 97.81 115 VAL A CA 1
ATOM 824 C C . VAL A 1 115 ? -8.820 -3.792 -2.413 1.00 97.81 115 VAL A C 1
ATOM 826 O O . VAL A 1 115 ? -8.244 -4.131 -1.382 1.00 97.81 115 VAL A O 1
ATOM 829 N N . SER A 1 116 ? -9.625 -2.733 -2.478 1.00 96.62 116 SER A N 1
ATOM 830 C CA . SER A 1 116 ? -10.095 -1.983 -1.310 1.00 96.62 116 SER A CA 1
ATOM 831 C C . SER A 1 116 ? -11.301 -2.716 -0.716 1.00 96.62 116 SER A C 1
ATOM 833 O O . SER A 1 116 ? -12.339 -2.788 -1.382 1.00 96.62 116 SER A O 1
ATOM 835 N N . PRO A 1 117 ? -11.199 -3.329 0.476 1.00 95.88 117 PRO A N 1
ATOM 836 C CA . PRO A 1 117 ? -12.323 -4.078 1.019 1.00 95.88 117 PRO A CA 1
ATOM 837 C C . PRO A 1 117 ? -13.457 -3.141 1.469 1.00 95.88 117 PRO A C 1
ATOM 839 O O . PRO A 1 117 ? -13.179 -2.076 2.017 1.00 95.88 117 PRO A O 1
ATOM 842 N N . PRO A 1 118 ? -14.735 -3.542 1.332 1.00 93.19 118 PRO A N 1
ATOM 843 C CA . PRO A 1 118 ? -15.887 -2.731 1.739 1.00 93.19 118 PRO A CA 1
ATOM 844 C C . PRO A 1 118 ? -16.156 -2.793 3.256 1.00 93.19 118 PRO A C 1
ATOM 846 O O . PRO A 1 118 ? -17.286 -2.618 3.700 1.00 93.19 118 PRO A O 1
ATOM 849 N N . VAL A 1 119 ? -15.136 -3.100 4.058 1.00 92.81 119 VAL A N 1
ATOM 850 C CA . VAL A 1 119 ? -15.229 -3.276 5.512 1.00 92.81 119 VAL A CA 1
ATOM 851 C C . VAL A 1 119 ? -14.088 -2.541 6.203 1.00 92.81 119 VAL A C 1
ATOM 853 O O . VAL A 1 119 ? -13.036 -2.290 5.608 1.00 92.81 119 VAL A O 1
ATOM 856 N N . ALA A 1 120 ? -14.270 -2.214 7.479 1.00 91.25 120 ALA A N 1
ATOM 857 C CA . ALA A 1 120 ? -13.212 -1.621 8.286 1.00 91.25 120 ALA A CA 1
ATOM 858 C C . ALA A 1 120 ? -12.000 -2.562 8.401 1.00 91.25 120 ALA A C 1
ATOM 860 O O . ALA A 1 120 ? -12.132 -3.788 8.385 1.00 91.25 120 ALA A O 1
ATOM 861 N N . ALA A 1 121 ? -10.809 -1.990 8.584 1.00 93.25 121 ALA A N 1
ATOM 862 C CA . ALA A 1 121 ? -9.580 -2.769 8.738 1.00 93.25 121 ALA A CA 1
ATOM 863 C C . ALA A 1 121 ? -9.581 -3.675 9.983 1.00 93.25 121 ALA A C 1
ATOM 865 O O . ALA A 1 121 ? -8.827 -4.643 10.023 1.00 93.25 121 ALA A O 1
ATOM 866 N N . THR A 1 122 ? -10.425 -3.375 10.975 1.00 91.31 122 THR A N 1
ATOM 867 C CA . THR A 1 122 ? -10.677 -4.212 12.158 1.00 91.31 122 THR A CA 1
ATOM 868 C C . THR A 1 122 ? -11.569 -5.421 11.874 1.00 91.31 122 THR A C 1
ATOM 870 O O . THR A 1 122 ? -11.612 -6.332 12.690 1.00 91.31 122 THR A O 1
ATOM 873 N N . ALA A 1 123 ? -12.281 -5.443 10.744 1.00 92.00 123 ALA A N 1
ATOM 874 C CA . ALA A 1 123 ? -13.233 -6.495 10.387 1.00 92.00 123 ALA A CA 1
ATOM 875 C C . ALA A 1 123 ? -12.734 -7.408 9.254 1.00 92.00 123 ALA A C 1
ATOM 877 O O . ALA A 1 123 ? -13.241 -8.515 9.087 1.00 92.00 123 ALA A O 1
ATOM 878 N N . TYR A 1 124 ? -11.750 -6.974 8.461 1.00 94.25 124 TYR A N 1
ATOM 879 C CA . TYR A 1 124 ? -11.173 -7.824 7.421 1.00 94.25 124 TYR A CA 1
ATOM 880 C C . TYR A 1 124 ? -10.279 -8.907 8.030 1.00 94.25 124 TYR A C 1
ATOM 882 O O . TYR A 1 124 ? -9.218 -8.571 8.550 1.00 94.25 124 TYR A O 1
ATOM 890 N N . VAL A 1 125 ? -10.657 -10.182 7.902 1.00 95.31 125 VAL A N 1
ATOM 891 C CA . VAL A 1 125 ? -9.851 -11.334 8.344 1.00 95.31 125 VAL A CA 1
ATOM 892 C C . VAL A 1 125 ? -8.840 -11.723 7.261 1.00 95.31 125 VAL A C 1
ATOM 894 O O . VAL A 1 125 ? -9.211 -12.088 6.144 1.00 95.31 125 VAL A O 1
ATOM 897 N N . LEU A 1 126 ? -7.556 -11.634 7.596 1.00 96.06 126 LEU A N 1
ATOM 898 C CA . LEU A 1 126 ? -6.426 -11.920 6.720 1.00 96.06 126 LEU A CA 1
ATOM 899 C C . LEU A 1 126 ? -6.203 -13.418 6.522 1.00 96.06 126 LEU A C 1
ATOM 901 O O . LEU A 1 126 ? -6.395 -14.236 7.421 1.00 96.06 126 LEU A O 1
ATOM 905 N N . LYS A 1 127 ? -5.691 -13.760 5.342 1.00 95.88 127 LYS A N 1
ATOM 906 C CA . LYS A 1 127 ? -5.257 -15.105 4.964 1.00 95.88 127 LYS A CA 1
ATOM 907 C C . LYS A 1 127 ? -3.752 -15.146 4.731 1.00 95.88 127 LYS A C 1
ATOM 909 O O . LYS A 1 127 ? -3.109 -14.137 4.441 1.00 95.88 127 LYS A O 1
ATOM 914 N N . ALA A 1 128 ? -3.175 -16.340 4.849 1.00 95.62 128 ALA A N 1
ATOM 915 C CA . ALA A 1 128 ? -1.746 -16.524 4.630 1.00 95.62 128 ALA A CA 1
ATOM 916 C C . ALA A 1 128 ? -1.369 -16.130 3.196 1.00 95.62 128 ALA A C 1
ATOM 918 O O . ALA A 1 128 ? -2.025 -16.535 2.239 1.00 95.62 128 ALA A O 1
ATOM 919 N N . GLY A 1 129 ? -0.310 -15.334 3.060 1.00 95.19 129 GLY A N 1
ATOM 920 C CA . GLY A 1 129 ? 0.157 -14.795 1.784 1.00 95.19 129 GLY A CA 1
ATOM 921 C C . GLY A 1 129 ? -0.548 -13.516 1.322 1.00 95.19 129 GLY A C 1
ATOM 922 O O . GLY A 1 129 ? -0.136 -12.956 0.304 1.00 95.19 129 GLY A O 1
ATOM 923 N N . ASP A 1 130 ? -1.551 -13.014 2.052 1.00 98.19 130 ASP A N 1
ATOM 924 C CA . ASP A 1 130 ? -2.212 -11.756 1.699 1.00 98.19 130 ASP A CA 1
ATOM 925 C C . ASP A 1 130 ? -1.223 -10.595 1.640 1.00 98.19 130 ASP A C 1
ATOM 927 O O . ASP A 1 130 ? -0.303 -10.480 2.449 1.00 98.19 130 ASP A O 1
ATOM 931 N N . ARG A 1 131 ? -1.436 -9.696 0.679 1.00 97.94 131 ARG A N 1
ATOM 932 C CA . ARG A 1 131 ? -0.661 -8.462 0.529 1.00 97.94 131 ARG A CA 1
ATOM 933 C C . ARG A 1 131 ? -1.471 -7.294 1.058 1.00 97.94 131 ARG A C 1
ATOM 935 O O . ARG A 1 131 ? -2.422 -6.870 0.405 1.00 97.94 131 ARG A O 1
ATOM 942 N N . VAL A 1 132 ? -1.074 -6.763 2.204 1.00 98.56 132 VAL A N 1
ATOM 943 C CA . VAL A 1 132 ? -1.699 -5.610 2.846 1.00 98.56 132 VAL A CA 1
ATOM 944 C C . VAL A 1 132 ? -0.911 -4.352 2.496 1.00 98.56 132 VAL A C 1
ATOM 946 O O . VAL A 1 132 ? 0.259 -4.208 2.854 1.00 98.56 132 VAL A O 1
ATOM 949 N N . LEU A 1 133 ? -1.560 -3.431 1.790 1.00 98.75 133 LEU A N 1
ATOM 950 C CA . LEU A 1 133 ? -1.036 -2.102 1.498 1.00 98.75 133 LEU A CA 1
ATOM 951 C C . LEU A 1 133 ? -1.814 -1.079 2.315 1.00 98.75 133 LEU A C 1
ATOM 953 O O . LEU A 1 133 ? -2.987 -0.865 2.038 1.00 98.75 133 LEU A O 1
ATOM 957 N N . TRP A 1 134 ? -1.148 -0.403 3.243 1.00 98.62 134 TRP A N 1
ATOM 958 C CA . TRP A 1 134 ? -1.639 0.829 3.856 1.00 98.62 134 TRP A CA 1
ATOM 959 C C . TRP A 1 134 ? -1.063 2.026 3.115 1.00 98.62 134 TRP A C 1
ATOM 961 O O . TRP A 1 134 ? 0.133 2.049 2.817 1.00 98.62 134 TRP A O 1
ATOM 971 N N . TYR A 1 135 ? -1.884 3.021 2.801 1.00 98.50 135 TYR A N 1
ATOM 972 C CA . TYR A 1 135 ? -1.414 4.191 2.070 1.00 98.50 135 TYR A CA 1
ATOM 973 C C . TYR A 1 135 ? -2.176 5.461 2.423 1.00 98.50 135 TYR A C 1
ATOM 975 O O . TYR A 1 135 ? -3.376 5.437 2.694 1.00 98.50 135 TYR A O 1
ATOM 983 N N . HIS A 1 136 ? -1.455 6.581 2.391 1.00 98.00 136 HIS A N 1
ATOM 984 C CA . HIS A 1 136 ? -2.050 7.909 2.475 1.00 98.00 136 HIS A CA 1
ATOM 985 C C . HIS A 1 136 ? -2.577 8.309 1.096 1.00 98.00 136 HIS A C 1
ATOM 987 O O . HIS A 1 136 ? -1.824 8.376 0.121 1.00 98.00 136 HIS A O 1
ATOM 993 N N . ALA A 1 137 ? -3.884 8.521 1.012 1.00 96.81 137 ALA A N 1
ATOM 994 C CA . ALA A 1 137 ? -4.608 8.818 -0.209 1.00 96.81 137 ALA A CA 1
ATOM 995 C C . ALA A 1 137 ? -5.074 10.274 -0.233 1.00 96.81 137 ALA A C 1
ATOM 997 O O . ALA A 1 137 ? -5.459 10.828 0.794 1.00 96.81 137 ALA A O 1
ATOM 998 N N . THR A 1 138 ? -5.106 10.858 -1.430 1.00 95.56 138 THR A N 1
ATOM 999 C CA . THR A 1 138 ? -5.899 12.053 -1.737 1.00 95.56 138 THR A CA 1
ATOM 1000 C C . THR A 1 138 ? -7.107 11.608 -2.547 1.00 95.56 138 THR A C 1
ATOM 1002 O O . THR A 1 138 ? -6.940 10.960 -3.580 1.00 95.56 138 THR A O 1
ATOM 1005 N N . PHE A 1 139 ? -8.308 11.935 -2.080 1.00 92.94 139 PHE A N 1
ATOM 1006 C CA . PHE A 1 139 ? -9.561 11.564 -2.726 1.00 92.94 139 PHE A CA 1
ATOM 1007 C C . PHE A 1 139 ? -10.041 12.694 -3.631 1.00 92.94 139 PHE A C 1
ATOM 1009 O O . PHE A 1 139 ? -10.088 13.855 -3.225 1.00 92.94 139 PHE A O 1
ATOM 1016 N N . GLY A 1 140 ? -10.381 12.341 -4.868 1.00 88.12 140 GLY A N 1
ATOM 1017 C CA . GLY A 1 140 ? -10.996 13.244 -5.833 1.00 88.12 140 GLY A CA 1
ATOM 1018 C C . GLY A 1 140 ? -12.397 12.779 -6.236 1.00 88.12 140 GLY A C 1
ATOM 1019 O O . GLY A 1 140 ? -12.902 11.792 -5.698 1.00 88.12 140 GLY A O 1
ATOM 1020 N N . PRO A 1 141 ? -13.012 13.430 -7.238 1.00 83.06 141 PRO A N 1
ATOM 1021 C CA . PRO A 1 141 ? -14.345 13.071 -7.733 1.00 83.06 141 PRO A CA 1
ATOM 1022 C C . PRO A 1 141 ? -14.456 11.622 -8.229 1.00 83.06 141 PRO A C 1
ATOM 1024 O O . PRO A 1 141 ? -15.535 11.045 -8.244 1.00 83.06 141 PRO A O 1
ATOM 1027 N N . THR A 1 142 ? -13.333 11.025 -8.635 1.00 81.12 142 THR A N 1
ATOM 1028 C CA . THR A 1 142 ? -13.248 9.649 -9.140 1.00 81.12 142 THR A CA 1
ATOM 1029 C C . THR A 1 142 ? -12.793 8.642 -8.077 1.00 81.12 142 THR A C 1
ATOM 1031 O O . THR A 1 142 ? -12.389 7.536 -8.430 1.00 81.12 142 THR A O 1
ATOM 1034 N N . GLY A 1 143 ? -12.798 9.021 -6.794 1.00 86.44 143 GLY A N 1
ATOM 1035 C CA . GLY A 1 143 ? -12.338 8.183 -5.685 1.00 86.44 143 GLY A CA 1
ATOM 1036 C C . GLY A 1 143 ? -10.853 8.355 -5.347 1.00 86.44 143 GLY A C 1
ATOM 1037 O O . GLY A 1 143 ? -10.259 9.414 -5.577 1.00 86.44 143 GLY A O 1
ATOM 1038 N N . GLY A 1 144 ? -10.271 7.321 -4.735 1.00 90.56 144 GLY A N 1
ATOM 1039 C CA . GLY A 1 144 ? -8.870 7.304 -4.313 1.00 90.56 144 GLY A CA 1
ATOM 1040 C C . GLY A 1 144 ? -7.882 7.077 -5.468 1.00 90.56 144 GLY A C 1
ATOM 1041 O O . GLY A 1 144 ? -8.273 6.715 -6.583 1.00 90.56 144 GLY A O 1
ATOM 1042 N N . PRO A 1 145 ? -6.572 7.266 -5.228 1.00 95.44 145 PRO A N 1
ATOM 1043 C CA . PRO A 1 145 ? -5.559 7.020 -6.242 1.00 95.44 145 PRO A CA 1
ATOM 1044 C C . PRO A 1 145 ? -5.436 5.520 -6.533 1.00 95.44 145 PRO A C 1
ATOM 1046 O O . PRO A 1 145 ? -5.470 4.679 -5.631 1.00 95.44 145 PRO A O 1
ATOM 1049 N N . LYS A 1 146 ? -5.184 5.177 -7.799 1.00 97.06 146 LYS A N 1
ATOM 1050 C CA . LYS A 1 146 ? -4.781 3.812 -8.169 1.00 97.06 146 LYS A CA 1
ATOM 1051 C C . LYS A 1 146 ? -3.436 3.464 -7.527 1.00 97.06 146 LYS A C 1
ATOM 1053 O O . LYS A 1 146 ? -2.588 4.335 -7.325 1.00 97.06 146 LYS A O 1
ATOM 1058 N N . SER A 1 147 ? -3.192 2.181 -7.279 1.00 97.69 147 SER A N 1
ATOM 1059 C CA . SER A 1 147 ? -1.892 1.693 -6.810 1.00 97.69 147 SER A CA 1
ATOM 1060 C C . SER A 1 147 ? -1.077 1.102 -7.951 1.00 97.69 147 SER A C 1
ATOM 1062 O O . SER A 1 147 ? -1.573 0.286 -8.723 1.00 97.69 147 SER A O 1
ATOM 1064 N N . LEU A 1 148 ? 0.190 1.492 -8.067 1.00 98.44 148 LEU A N 1
ATOM 1065 C CA . LEU A 1 148 ? 1.104 0.886 -9.026 1.00 98.44 148 LEU A CA 1
ATOM 1066 C C . LEU A 1 148 ? 1.602 -0.463 -8.488 1.00 98.44 148 LEU A C 1
ATOM 1068 O O . LEU A 1 148 ? 2.015 -0.560 -7.335 1.00 98.44 148 LEU A O 1
ATOM 1072 N N . ARG A 1 149 ? 1.627 -1.498 -9.329 1.00 98.06 149 ARG A N 1
ATOM 1073 C CA . ARG A 1 149 ? 2.260 -2.791 -9.029 1.00 98.06 149 ARG A CA 1
ATOM 1074 C C . ARG A 1 149 ? 3.270 -3.131 -10.111 1.00 98.06 149 ARG A C 1
ATOM 1076 O O . ARG A 1 149 ? 2.983 -3.000 -11.300 1.00 98.06 149 ARG A O 1
ATOM 1083 N N . LEU A 1 150 ? 4.432 -3.633 -9.699 1.00 98.19 150 LEU A N 1
ATOM 1084 C CA .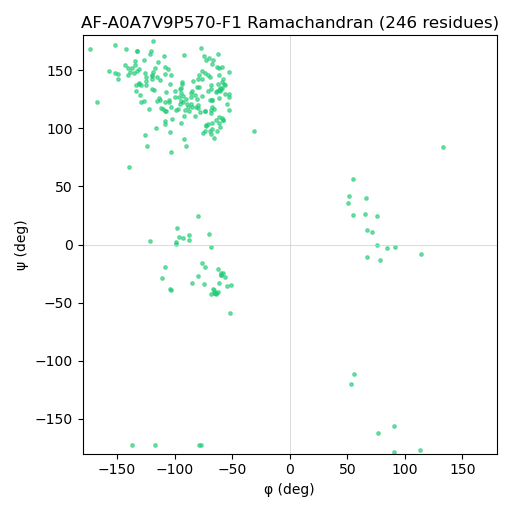 LEU A 1 150 ? 5.332 -4.345 -10.603 1.00 98.19 150 LEU A CA 1
ATOM 1085 C C . LEU A 1 150 ? 4.988 -5.835 -10.607 1.00 98.19 150 LEU A C 1
ATOM 1087 O O . LEU A 1 150 ? 5.014 -6.494 -9.572 1.00 98.19 150 LEU A O 1
ATOM 1091 N N . LEU A 1 151 ? 4.652 -6.380 -11.764 1.00 96.88 151 LEU A N 1
ATOM 1092 C CA . LEU A 1 151 ? 4.472 -7.809 -11.965 1.00 96.88 151 LEU A CA 1
ATOM 1093 C C . LEU A 1 151 ? 5.812 -8.383 -12.429 1.00 96.88 151 LEU A C 1
ATOM 1095 O O . LEU A 1 151 ? 6.252 -8.026 -13.526 1.00 96.88 151 LEU A O 1
ATOM 1099 N N . PRO A 1 152 ? 6.492 -9.192 -11.600 1.00 94.56 152 PRO A N 1
ATOM 1100 C CA . PRO A 1 152 ? 7.741 -9.809 -12.002 1.00 94.56 152 PRO A CA 1
ATOM 1101 C C . PRO A 1 152 ? 7.505 -10.855 -13.100 1.00 94.56 152 PRO A C 1
ATOM 1103 O O . PRO A 1 152 ? 6.569 -11.647 -13.022 1.00 94.56 152 PRO A O 1
ATOM 1106 N N . GLU A 1 153 ? 8.364 -10.864 -14.115 1.00 92.69 153 GLU A N 1
ATOM 1107 C CA . GLU A 1 153 ? 8.446 -11.911 -15.131 1.00 92.69 153 GLU A CA 1
ATOM 1108 C C . GLU A 1 153 ? 9.733 -12.711 -14.856 1.00 92.69 153 GLU A C 1
ATOM 1110 O O . GLU A 1 153 ? 10.845 -12.172 -14.918 1.00 92.69 153 GLU A O 1
ATOM 1115 N N . TYR A 1 154 ? 9.572 -13.987 -14.494 1.00 87.06 154 TYR A N 1
ATOM 1116 C CA . TYR A 1 154 ? 10.676 -14.899 -14.196 1.00 87.06 154 TYR A CA 1
ATOM 1117 C C . TYR A 1 154 ? 10.913 -15.855 -15.360 1.00 87.06 154 TYR A C 1
ATOM 1119 O O . TYR A 1 154 ? 9.968 -16.291 -16.015 1.00 87.06 154 TYR A O 1
ATOM 1127 N N . VAL A 1 155 ? 12.173 -16.221 -15.578 1.00 81.38 155 VAL A N 1
ATOM 1128 C CA . VAL A 1 155 ? 12.543 -17.330 -16.462 1.00 81.38 155 VAL A CA 1
ATOM 1129 C C . VAL A 1 155 ? 13.260 -18.384 -15.631 1.00 81.38 155 VAL A C 1
ATOM 1131 O O . VAL A 1 155 ? 14.159 -18.066 -14.847 1.00 81.38 155 VAL A O 1
ATOM 1134 N N . VAL A 1 156 ? 12.847 -19.636 -15.811 1.00 75.94 156 VAL A N 1
ATOM 1135 C CA . VAL A 1 156 ? 13.539 -20.816 -15.294 1.00 75.94 156 VAL A CA 1
ATOM 1136 C C . VAL A 1 156 ? 14.358 -21.381 -16.445 1.00 75.94 156 VAL A C 1
ATOM 1138 O O . VAL A 1 156 ? 13.806 -21.763 -17.473 1.00 75.94 156 VAL A O 1
ATOM 1141 N N . GLY A 1 157 ? 15.682 -21.380 -16.308 1.00 67.62 157 GLY A N 1
ATOM 1142 C CA . GLY A 1 157 ? 16.555 -22.051 -17.266 1.00 67.62 157 GLY A CA 1
ATOM 1143 C C . GLY A 1 157 ? 16.834 -23.475 -16.798 1.00 67.62 157 GLY A C 1
ATOM 1144 O O . GLY A 1 157 ? 17.375 -23.642 -15.705 1.00 67.62 157 GLY A O 1
ATOM 1145 N N . CYS A 1 158 ? 16.518 -24.482 -17.608 1.00 66.94 158 CYS A N 1
ATOM 1146 C CA . CYS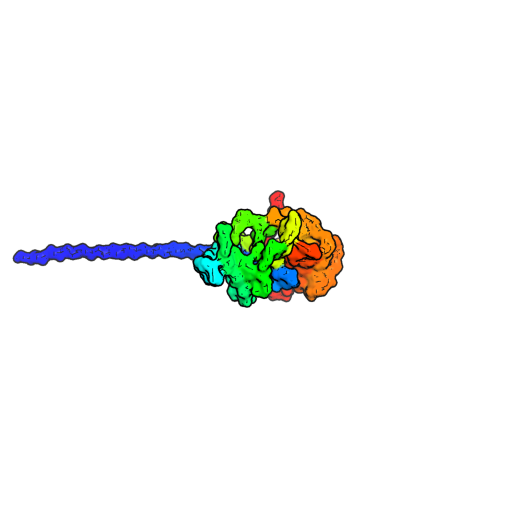 A 1 158 ? 16.956 -25.862 -17.382 1.00 66.94 158 CYS A CA 1
ATOM 1147 C C . CYS A 1 158 ? 17.867 -26.257 -18.557 1.00 66.94 158 CYS A C 1
ATOM 1149 O O . CYS A 1 158 ? 17.364 -26.518 -19.652 1.00 66.94 158 CYS A O 1
ATOM 1151 N N . PRO A 1 159 ? 19.203 -26.232 -18.399 1.00 54.88 159 PRO A N 1
ATOM 1152 C CA . PRO A 1 159 ? 20.106 -26.627 -19.473 1.00 54.88 159 PRO A CA 1
ATOM 1153 C C . PRO A 1 159 ? 19.991 -28.135 -19.764 1.00 54.88 159 PRO A C 1
ATOM 1155 O O . PRO A 1 159 ? 20.171 -28.963 -18.868 1.00 54.88 159 PRO A O 1
ATOM 1158 N N . GLY A 1 160 ? 19.711 -28.488 -21.023 1.00 55.97 160 GLY A N 1
ATOM 1159 C CA . GLY A 1 160 ? 20.006 -29.810 -21.596 1.00 55.97 160 GLY A CA 1
ATOM 1160 C C . GLY A 1 160 ? 19.264 -31.026 -21.029 1.00 55.97 160 GLY A C 1
ATOM 1161 O O . GLY A 1 160 ? 19.821 -32.114 -21.068 1.00 55.97 160 GLY A O 1
ATOM 1162 N N . GLY A 1 161 ? 18.058 -30.883 -20.466 1.00 56.47 161 GLY A N 1
ATOM 1163 C CA . GLY A 1 1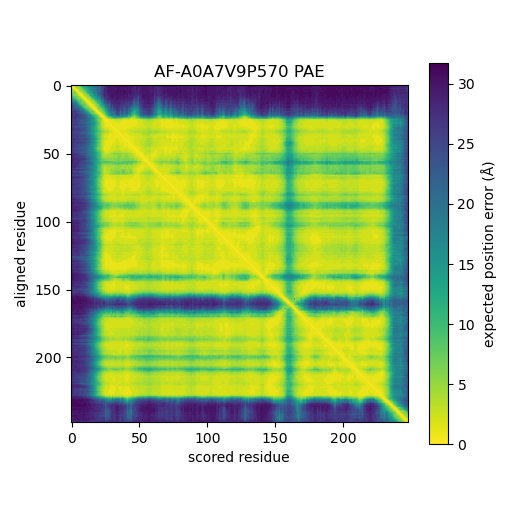61 ? 17.302 -32.039 -19.945 1.00 56.47 161 GLY A CA 1
ATOM 1164 C C . GLY A 1 161 ? 17.937 -32.721 -18.721 1.00 56.47 161 GLY A C 1
ATOM 1165 O O . GLY A 1 161 ? 17.493 -33.787 -18.315 1.00 56.47 161 GLY A O 1
ATOM 1166 N N . SER A 1 162 ? 18.937 -32.089 -18.098 1.00 59.47 162 SER A N 1
ATOM 1167 C CA . SER A 1 162 ? 19.738 -32.626 -16.982 1.00 59.47 162 SER A CA 1
ATOM 1168 C C . SER A 1 162 ? 18.997 -32.771 -15.641 1.00 59.47 162 SER A C 1
ATOM 1170 O O . SER A 1 162 ? 19.626 -33.001 -14.612 1.00 59.47 162 SER A O 1
ATOM 1172 N N . GLY A 1 163 ? 17.673 -32.585 -15.605 1.00 60.00 163 GLY A N 1
ATOM 1173 C CA . GLY A 1 163 ? 16.861 -32.657 -14.382 1.00 60.00 163 GLY A CA 1
ATOM 1174 C C . GLY A 1 163 ? 17.120 -31.555 -13.339 1.00 60.00 163 GLY A C 1
ATOM 1175 O O . GLY A 1 163 ? 16.327 -31.407 -12.415 1.00 60.00 163 GLY A O 1
ATOM 1176 N N . SER A 1 164 ? 18.174 -30.742 -13.486 1.00 65.69 164 SER A N 1
ATOM 1177 C CA . SER A 1 164 ? 18.518 -29.652 -12.566 1.00 65.69 164 SER A CA 1
ATOM 1178 C C . SER A 1 164 ? 18.153 -28.293 -13.166 1.00 65.69 164 SER A C 1
ATOM 1180 O O . SER A 1 164 ? 18.875 -27.715 -13.984 1.00 65.69 164 SER A O 1
ATOM 1182 N N . CYS A 1 165 ? 16.985 -27.780 -12.784 1.00 66.44 165 CYS A N 1
ATOM 1183 C CA . CYS A 1 165 ? 16.547 -26.443 -13.170 1.00 66.44 165 CYS A CA 1
ATOM 1184 C C . CYS A 1 165 ? 17.196 -25.378 -12.278 1.00 66.44 165 CYS A C 1
ATOM 1186 O O . CYS A 1 165 ? 17.244 -25.503 -11.054 1.00 66.44 165 CYS A O 1
ATOM 1188 N N . SER A 1 166 ? 17.680 -24.299 -12.894 1.00 68.44 166 SER A N 1
ATOM 1189 C CA . SER A 1 166 ? 18.228 -23.156 -12.160 1.00 68.44 166 SER A CA 1
ATOM 1190 C C . SER A 1 166 ? 17.146 -22.418 -11.368 1.00 68.44 166 SER A C 1
ATOM 1192 O O . SER A 1 166 ? 15.964 -22.440 -11.716 1.00 68.44 166 SER A O 1
ATOM 1194 N N . THR A 1 167 ? 17.557 -21.723 -10.304 1.00 71.06 167 THR A N 1
ATOM 1195 C CA . THR A 1 167 ? 16.655 -20.862 -9.533 1.00 71.06 167 THR A CA 1
ATOM 1196 C C . THR A 1 167 ? 15.998 -19.813 -10.444 1.00 71.06 167 THR A C 1
ATOM 1198 O O . THR A 1 167 ? 16.696 -19.230 -11.283 1.00 71.06 167 THR A O 1
ATOM 1201 N N . PRO A 1 168 ? 14.680 -19.546 -10.301 1.00 76.62 168 PRO A N 1
ATOM 1202 C CA . PRO A 1 168 ? 13.990 -18.547 -11.110 1.00 76.62 168 PRO A CA 1
ATOM 1203 C C . PRO A 1 168 ? 14.715 -17.201 -11.059 1.00 76.62 168 PRO A C 1
ATOM 1205 O O . PRO A 1 168 ? 14.985 -16.664 -9.983 1.00 76.62 168 PRO A O 1
ATOM 1208 N N . ARG A 1 169 ? 15.027 -16.635 -12.228 1.00 80.44 169 ARG A N 1
ATOM 1209 C CA . ARG A 1 169 ? 15.670 -15.317 -12.332 1.00 80.44 169 ARG A CA 1
ATOM 1210 C C . ARG A 1 169 ? 14.666 -14.298 -12.832 1.00 80.44 169 ARG A C 1
ATOM 1212 O O . ARG A 1 169 ? 13.992 -14.544 -13.832 1.00 80.44 169 ARG A O 1
ATOM 1219 N N . LEU A 1 170 ? 14.578 -13.152 -12.154 1.00 85.06 170 LEU A N 1
ATOM 1220 C CA . LEU A 1 170 ? 13.793 -12.032 -12.662 1.00 85.06 170 LEU A CA 1
ATOM 1221 C C . LEU A 1 170 ? 14.467 -11.500 -13.926 1.00 85.06 170 LEU A C 1
ATOM 1223 O O . LEU A 1 170 ? 15.602 -11.026 -13.864 1.00 85.06 170 LEU A O 1
ATOM 1227 N N . THR A 1 171 ? 13.771 -11.566 -15.055 1.00 87.06 171 THR A N 1
ATOM 1228 C CA . THR A 1 171 ? 14.285 -11.072 -16.340 1.00 87.06 171 THR A CA 1
ATOM 1229 C C . THR A 1 171 ? 13.660 -9.739 -16.710 1.00 87.06 171 THR A C 1
ATOM 1231 O O . THR A 1 171 ? 14.344 -8.838 -17.195 1.00 87.06 171 THR A O 1
ATOM 1234 N N . CYS A 1 172 ? 12.366 -9.591 -16.441 1.00 94.75 172 CYS A N 1
ATOM 1235 C CA . CYS A 1 172 ? 11.627 -8.374 -16.709 1.00 94.75 172 CYS A CA 1
ATOM 1236 C C . CYS A 1 172 ? 10.608 -8.097 -15.603 1.00 94.75 172 CYS A C 1
ATOM 1238 O O . CYS A 1 172 ? 10.300 -8.946 -14.772 1.00 94.75 172 CYS A O 1
ATOM 1240 N N . ALA A 1 173 ? 10.047 -6.895 -15.610 1.00 96.88 173 ALA A N 1
ATOM 1241 C CA . ALA A 1 173 ? 8.867 -6.569 -14.833 1.00 96.88 173 ALA A CA 1
ATOM 1242 C C . ALA A 1 173 ? 7.918 -5.697 -15.651 1.00 96.88 173 ALA A C 1
ATOM 1244 O O . ALA A 1 173 ? 8.345 -4.877 -16.473 1.00 96.88 173 ALA A O 1
ATOM 1245 N N . ARG A 1 174 ? 6.622 -5.852 -15.391 1.00 97.69 174 ARG A N 1
ATOM 1246 C CA . ARG A 1 174 ? 5.558 -5.050 -15.992 1.00 97.69 174 ARG A CA 1
ATOM 1247 C C . ARG A 1 174 ? 4.871 -4.193 -14.941 1.00 97.69 174 ARG A C 1
ATOM 1249 O O . ARG A 1 174 ? 4.375 -4.709 -13.950 1.00 97.69 174 ARG A O 1
ATOM 1256 N N . ALA A 1 175 ? 4.800 -2.895 -15.182 1.00 98.31 175 ALA A N 1
ATOM 1257 C CA . ALA A 1 175 ? 4.045 -1.955 -14.375 1.00 98.31 175 ALA A CA 1
ATOM 1258 C C . ALA A 1 175 ? 2.560 -1.959 -14.771 1.00 98.31 175 ALA A C 1
ATOM 1260 O O . ALA A 1 175 ? 2.218 -1.807 -15.947 1.00 98.31 175 ALA A O 1
ATOM 1261 N N . VAL A 1 176 ? 1.680 -2.107 -13.783 1.00 98.50 176 VAL A N 1
ATOM 1262 C CA . VAL A 1 176 ? 0.219 -2.027 -13.933 1.00 98.50 176 VAL A CA 1
ATOM 1263 C C . VAL A 1 176 ? -0.365 -1.140 -12.839 1.00 98.50 176 VAL A C 1
ATOM 1265 O O . VAL A 1 176 ? 0.184 -1.078 -11.742 1.00 98.50 176 VAL A O 1
ATOM 1268 N N . LEU A 1 177 ? -1.467 -0.456 -13.133 1.00 98.19 177 LEU A N 1
ATOM 1269 C CA . LEU A 1 177 ? -2.253 0.264 -12.129 1.00 98.19 177 LEU A CA 1
ATOM 1270 C C . LEU A 1 177 ? -3.397 -0.632 -11.657 1.00 98.19 177 LEU A C 1
ATOM 1272 O O . LEU A 1 177 ? -4.073 -1.210 -12.500 1.00 98.19 177 LEU A O 1
ATOM 1276 N N . GLU A 1 178 ? -3.620 -0.716 -10.351 1.00 97.62 178 GLU A N 1
ATOM 1277 C CA . GLU A 1 178 ? -4.735 -1.422 -9.710 1.00 97.62 178 GLU A CA 1
ATOM 1278 C C . GLU A 1 178 ? -5.719 -0.384 -9.137 1.00 97.62 178 GLU A C 1
ATOM 1280 O O . GLU A 1 178 ? -5.324 0.491 -8.356 1.00 97.62 178 GLU A O 1
ATOM 1285 N N . ASP A 1 179 ? -6.984 -0.439 -9.568 1.00 96.06 179 ASP A N 1
ATOM 1286 C CA . ASP A 1 179 ? -8.073 0.360 -8.986 1.00 96.06 179 ASP A CA 1
ATOM 1287 C C . ASP A 1 179 ? -8.583 -0.249 -7.665 1.00 96.06 179 ASP A C 1
ATOM 1289 O O . ASP A 1 179 ? -7.961 -1.153 -7.104 1.00 96.06 179 ASP A O 1
ATOM 1293 N N . ASP A 1 180 ? -9.665 0.283 -7.100 1.00 95.19 180 ASP A N 1
ATOM 1294 C CA . ASP A 1 180 ? -10.195 -0.182 -5.809 1.00 95.19 180 ASP A CA 1
ATOM 1295 C C . ASP A 1 180 ? -10.892 -1.544 -5.899 1.00 95.19 180 ASP A C 1
ATOM 1297 O O . ASP A 1 180 ? -10.966 -2.256 -4.903 1.00 95.19 180 ASP A O 1
ATOM 1301 N N . ALA A 1 181 ? -11.291 -1.967 -7.100 1.00 95.75 181 ALA A N 1
ATOM 1302 C CA . ALA A 1 181 ? -11.780 -3.317 -7.367 1.00 95.75 181 ALA A CA 1
ATOM 1303 C C . ALA A 1 181 ? -10.640 -4.300 -7.707 1.00 95.75 181 ALA A C 1
ATOM 1305 O O . ALA A 1 181 ? -10.899 -5.448 -8.065 1.00 95.75 181 ALA A O 1
ATOM 1306 N N . GLY A 1 182 ? -9.376 -3.860 -7.651 1.00 95.56 182 GLY A N 1
ATOM 1307 C CA . GLY A 1 182 ? -8.212 -4.649 -8.060 1.00 95.56 182 GLY A CA 1
ATOM 1308 C C . GLY A 1 182 ? -8.094 -4.855 -9.572 1.00 95.56 182 GLY A C 1
ATOM 1309 O O . GLY A 1 182 ? -7.255 -5.641 -10.026 1.00 95.56 182 GLY A O 1
ATOM 1310 N N . ARG A 1 183 ? -8.895 -4.154 -10.385 1.00 97.00 183 ARG A N 1
ATOM 1311 C CA . ARG A 1 183 ? -8.810 -4.248 -11.843 1.00 97.00 183 ARG A CA 1
ATOM 1312 C C . ARG A 1 183 ? -7.528 -3.577 -12.313 1.00 97.00 183 ARG A C 1
ATOM 1314 O O . ARG A 1 183 ? -7.199 -2.450 -11.935 1.00 97.00 183 ARG A O 1
ATOM 1321 N N . ARG A 1 184 ? -6.804 -4.288 -13.177 1.00 97.50 184 ARG A N 1
ATOM 1322 C CA . ARG A 1 184 ? -5.509 -3.856 -13.700 1.00 97.50 184 ARG A CA 1
ATOM 1323 C C . ARG A 1 184 ? -5.661 -3.111 -15.014 1.00 97.50 184 ARG A C 1
ATOM 1325 O O . ARG A 1 184 ? -6.223 -3.640 -15.967 1.00 97.50 184 ARG A O 1
ATOM 1332 N N . THR A 1 185 ? -5.083 -1.918 -15.093 1.00 96.81 185 THR A N 1
ATOM 1333 C CA . THR A 1 185 ? -4.977 -1.142 -16.334 1.00 96.81 185 THR A CA 1
ATOM 1334 C C . THR A 1 185 ? -3.524 -0.836 -16.677 1.00 96.81 185 THR A C 1
ATOM 1336 O O . THR A 1 185 ? -2.622 -0.930 -15.838 1.00 96.81 185 THR A O 1
ATOM 1339 N N . ARG A 1 186 ? 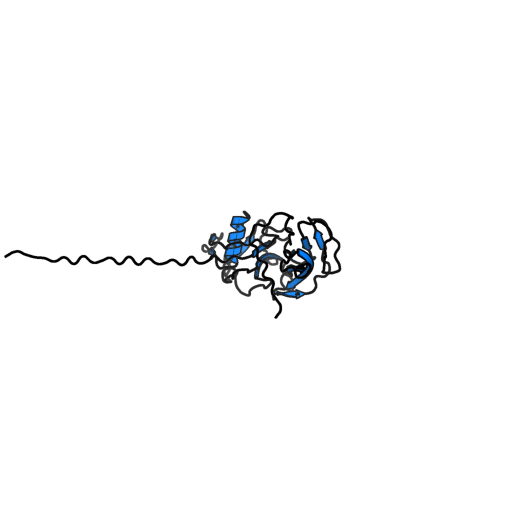-3.285 -0.434 -17.928 1.00 95.44 186 ARG A N 1
ATOM 1340 C CA . ARG A 1 186 ? -1.966 0.017 -18.380 1.00 95.44 186 ARG A CA 1
ATOM 1341 C C . ARG A 1 186 ? -1.506 1.225 -17.557 1.00 95.44 186 ARG A C 1
ATOM 1343 O O . ARG A 1 186 ? -2.270 2.160 -17.341 1.00 95.44 186 ARG A O 1
ATOM 1350 N N . ALA A 1 187 ? -0.256 1.197 -17.110 1.00 95.12 187 ALA A N 1
AT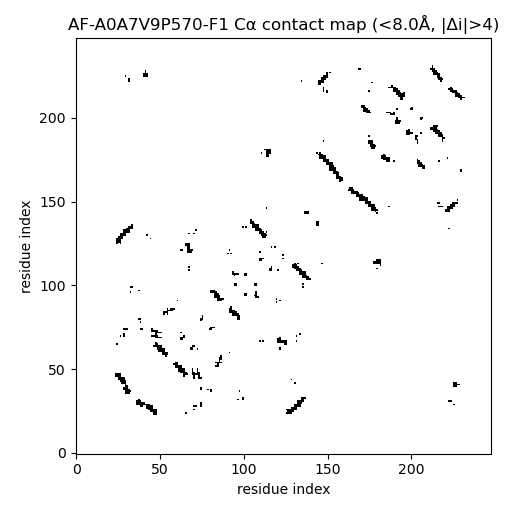OM 1351 C CA . ALA A 1 187 ? 0.373 2.295 -16.390 1.00 95.12 187 ALA A CA 1
ATOM 1352 C C . ALA A 1 187 ? 1.093 3.230 -17.381 1.00 95.12 187 ALA A C 1
ATOM 1354 O O . ALA A 1 187 ? 2.245 2.998 -17.737 1.00 95.12 187 ALA A O 1
ATOM 1355 N N . THR A 1 188 ? 0.417 4.257 -17.894 1.00 93.31 188 THR A N 1
ATOM 1356 C CA . THR A 1 188 ? 1.049 5.242 -18.794 1.00 93.31 188 THR A CA 1
ATOM 1357 C C . THR A 1 188 ? 1.932 6.205 -17.994 1.00 93.31 188 THR A C 1
ATOM 1359 O O . THR A 1 188 ? 1.591 6.572 -16.874 1.00 93.31 188 THR A O 1
ATOM 1362 N N . GLY A 1 189 ? 3.084 6.606 -18.546 1.00 95.38 189 GLY A N 1
ATOM 1363 C CA . GLY A 1 189 ? 3.996 7.550 -17.880 1.00 95.38 189 GLY A CA 1
A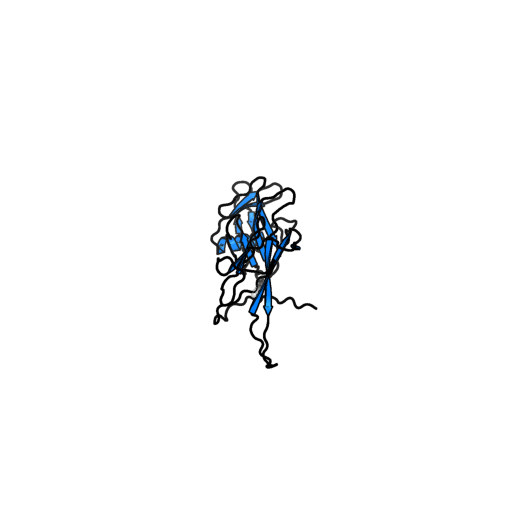TOM 1364 C C . GLY A 1 189 ? 4.821 6.946 -16.736 1.00 95.38 189 GLY A C 1
ATOM 1365 O O . GLY A 1 189 ? 5.250 7.667 -15.835 1.00 95.38 189 GLY A O 1
ATOM 1366 N N . VAL A 1 190 ? 5.041 5.627 -16.745 1.00 97.94 190 VAL A N 1
ATOM 1367 C CA . VAL A 1 190 ? 5.844 4.947 -15.719 1.00 97.94 190 VAL A CA 1
ATOM 1368 C C . VAL A 1 190 ? 7.288 5.427 -15.744 1.00 97.94 190 VAL A C 1
ATOM 1370 O O . VAL A 1 190 ? 7.957 5.431 -16.776 1.00 97.94 190 VAL A O 1
ATOM 1373 N N . VAL A 1 191 ? 7.795 5.750 -14.560 1.00 98.12 191 VAL A N 1
ATOM 1374 C CA . VAL A 1 191 ? 9.210 6.002 -14.315 1.00 98.12 191 VAL A CA 1
ATOM 1375 C C . VAL A 1 191 ? 9.777 4.836 -13.524 1.00 98.12 191 VAL A C 1
ATOM 1377 O O . VAL A 1 191 ? 9.527 4.720 -12.324 1.00 98.12 191 VAL A O 1
ATOM 1380 N N . PHE A 1 192 ? 10.559 3.994 -14.193 1.00 98.38 192 PHE A N 1
ATOM 1381 C CA . PHE A 1 192 ? 11.320 2.932 -13.544 1.00 98.38 192 PHE A CA 1
ATOM 1382 C C . PHE A 1 192 ? 12.581 3.487 -12.888 1.00 98.38 192 PHE A C 1
ATOM 1384 O O . PHE A 1 192 ? 13.219 4.406 -13.415 1.00 98.38 192 PHE A O 1
ATOM 1391 N N . ARG A 1 193 ? 12.962 2.901 -11.753 1.00 98.06 193 ARG A N 1
ATOM 1392 C CA . ARG A 1 193 ? 14.234 3.159 -11.086 1.00 98.06 193 ARG A CA 1
ATOM 1393 C C . ARG A 1 193 ? 14.934 1.853 -10.745 1.00 98.06 193 ARG A C 1
ATOM 1395 O O . ARG A 1 193 ? 14.330 0.986 -10.120 1.00 98.06 193 ARG A O 1
ATOM 1402 N N . LEU A 1 194 ? 16.195 1.751 -11.146 1.00 97.19 194 LEU A N 1
ATOM 1403 C CA . LEU A 1 194 ? 17.120 0.704 -10.726 1.00 97.19 194 LEU A CA 1
ATOM 1404 C C . LEU A 1 194 ? 18.082 1.315 -9.717 1.00 97.19 194 LEU A C 1
ATOM 1406 O O . LEU A 1 194 ? 18.710 2.329 -10.021 1.00 97.19 194 LEU A O 1
ATOM 1410 N N . ASP A 1 195 ? 18.146 0.751 -8.513 1.00 96.12 195 ASP A N 1
ATOM 1411 C CA . ASP A 1 195 ? 19.038 1.228 -7.443 1.00 96.12 195 ASP A CA 1
ATOM 1412 C C . ASP A 1 195 ? 18.903 2.740 -7.188 1.00 96.12 195 ASP A C 1
ATOM 1414 O O . ASP A 1 195 ? 19.868 3.491 -7.063 1.00 96.12 195 ASP A O 1
ATOM 1418 N N . GLY A 1 196 ? 17.649 3.206 -7.195 1.00 95.06 196 GLY A N 1
ATOM 1419 C CA . GLY A 1 196 ? 17.276 4.611 -7.012 1.00 95.06 196 GLY A CA 1
ATOM 1420 C C . GLY A 1 196 ? 17.451 5.504 -8.249 1.00 95.06 196 GLY A C 1
ATOM 1421 O O . GLY A 1 196 ? 16.883 6.597 -8.293 1.00 95.06 196 GLY A O 1
ATOM 1422 N N . ARG A 1 197 ? 18.154 5.052 -9.292 1.00 97.19 197 ARG A N 1
ATOM 1423 C CA . ARG A 1 197 ? 18.426 5.831 -10.510 1.00 97.19 197 ARG A CA 1
ATOM 1424 C C . ARG A 1 197 ? 17.388 5.560 -11.587 1.00 97.19 197 ARG A C 1
ATOM 1426 O O . ARG A 1 197 ? 16.984 4.420 -11.792 1.00 97.19 197 ARG A O 1
ATOM 1433 N N . ARG A 1 198 ? 16.963 6.602 -12.310 1.00 97.25 198 ARG A N 1
ATOM 1434 C CA . ARG A 1 198 ? 16.010 6.467 -13.426 1.00 97.25 198 ARG A CA 1
ATOM 1435 C C . ARG A 1 198 ? 16.552 5.480 -14.466 1.00 97.25 198 ARG A C 1
ATOM 1437 O O . ARG A 1 198 ? 17.676 5.632 -14.930 1.00 97.25 198 ARG A O 1
ATOM 1444 N N . ALA A 1 199 ? 15.727 4.513 -14.857 1.00 96.31 199 ALA A N 1
ATOM 1445 C CA . ALA A 1 199 ? 16.075 3.477 -15.821 1.00 96.31 199 ALA A CA 1
ATOM 1446 C C . ALA A 1 199 ? 15.162 3.532 -17.052 1.00 96.31 199 ALA A C 1
ATOM 1448 O O . ALA A 1 199 ? 13.989 3.904 -16.962 1.00 96.31 199 ALA A O 1
ATOM 1449 N N . ARG A 1 200 ? 15.705 3.152 -18.215 1.00 92.94 200 ARG A N 1
ATOM 1450 C CA . ARG A 1 200 ? 14.939 3.072 -19.465 1.00 92.94 200 ARG A CA 1
ATOM 1451 C C . ARG A 1 200 ? 14.141 1.765 -19.505 1.00 92.94 200 ARG A C 1
ATOM 1453 O O . ARG A 1 200 ? 14.710 0.685 -19.374 1.00 92.94 200 ARG A O 1
ATOM 1460 N N . GLY A 1 201 ? 12.831 1.881 -19.706 1.00 92.25 201 GLY A N 1
ATOM 1461 C CA . GLY A 1 201 ? 11.927 0.778 -20.036 1.00 92.25 201 GLY A CA 1
ATOM 1462 C C . GLY A 1 201 ? 11.272 1.001 -21.401 1.00 92.25 201 GLY A C 1
ATOM 1463 O O . GLY A 1 201 ? 11.445 2.054 -22.011 1.00 92.25 201 GLY A O 1
ATOM 1464 N N . SER A 1 202 ? 10.505 0.022 -21.869 1.00 94.06 202 SER A N 1
ATOM 1465 C CA . SER A 1 202 ? 9.653 0.125 -23.054 1.00 94.06 202 SER A CA 1
ATOM 1466 C C . SER A 1 202 ? 8.188 0.174 -22.620 1.00 94.06 202 SER A C 1
ATOM 1468 O O . SER A 1 202 ? 7.612 -0.829 -22.185 1.00 94.06 202 SER A O 1
ATOM 1470 N N . GLY A 1 203 ? 7.593 1.369 -22.671 1.00 94.00 203 GLY A N 1
ATOM 1471 C CA . GLY A 1 203 ? 6.237 1.618 -22.183 1.00 94.00 203 GLY A CA 1
ATOM 1472 C C . GLY A 1 203 ? 6.074 1.204 -20.718 1.00 94.00 203 GLY A C 1
ATOM 1473 O O . GLY A 1 203 ? 6.652 1.810 -19.821 1.00 94.00 203 GLY A O 1
ATOM 1474 N N . THR A 1 204 ? 5.298 0.148 -20.475 1.00 96.62 204 THR A N 1
ATOM 1475 C CA . THR A 1 204 ? 5.024 -0.375 -19.126 1.00 96.62 204 THR A CA 1
ATOM 1476 C C . THR A 1 204 ? 5.924 -1.536 -18.722 1.00 96.62 204 THR A C 1
ATOM 1478 O O . THR A 1 204 ? 5.659 -2.173 -17.708 1.00 96.62 204 THR A O 1
ATOM 1481 N N . LYS A 1 205 ? 6.933 -1.885 -19.519 1.00 97.31 205 LYS A N 1
ATOM 1482 C CA . LYS A 1 205 ? 7.810 -3.029 -19.266 1.00 97.31 205 LYS A CA 1
ATOM 1483 C C . LYS A 1 205 ? 9.251 -2.563 -19.124 1.00 97.31 205 LYS A C 1
ATOM 1485 O O . LYS A 1 205 ? 9.707 -1.696 -19.862 1.00 97.31 205 LYS A O 1
ATOM 1490 N N . ILE A 1 206 ? 9.986 -3.179 -18.212 1.00 97.19 206 ILE A N 1
ATOM 1491 C CA . ILE A 1 206 ? 11.434 -3.031 -18.107 1.00 97.19 206 ILE A CA 1
ATOM 1492 C C . ILE A 1 206 ? 12.068 -4.415 -18.057 1.00 97.19 206 ILE A C 1
ATOM 1494 O O . ILE A 1 206 ? 11.564 -5.301 -17.375 1.00 97.19 206 ILE A O 1
ATOM 1498 N N . CYS A 1 207 ? 13.162 -4.593 -18.788 1.00 95.81 207 CYS A N 1
ATOM 1499 C CA . CYS A 1 207 ? 14.005 -5.785 -18.733 1.00 95.81 207 CYS A CA 1
ATOM 1500 C C . CYS A 1 207 ? 15.425 -5.316 -18.417 1.00 95.81 207 CYS A C 1
ATOM 1502 O O . CYS A 1 207 ? 16.180 -5.004 -19.344 1.00 95.81 207 CYS A O 1
ATOM 1504 N N . PRO A 1 208 ? 15.754 -5.126 -17.127 1.00 92.62 208 PRO A N 1
ATOM 1505 C CA . PRO A 1 208 ? 17.059 -4.626 -16.725 1.00 92.62 208 PRO A CA 1
ATOM 1506 C C . PRO A 1 208 ? 18.180 -5.523 -17.258 1.00 92.62 208 PRO A C 1
ATOM 1508 O O . PRO A 1 208 ? 18.082 -6.749 -17.215 1.00 92.62 208 PRO A O 1
ATOM 1511 N N . ARG A 1 209 ? 19.257 -4.907 -17.747 1.00 88.56 209 ARG A N 1
ATOM 1512 C CA . ARG A 1 209 ? 20.493 -5.603 -18.120 1.00 88.56 209 ARG A CA 1
ATOM 1513 C C . ARG A 1 209 ? 21.565 -5.330 -17.071 1.00 88.56 209 ARG A C 1
ATOM 1515 O O . ARG A 1 209 ? 21.567 -4.264 -16.463 1.00 88.56 209 ARG A O 1
ATOM 1522 N N . GLY A 1 210 ? 22.488 -6.272 -16.904 1.00 86.62 210 GLY A N 1
ATOM 1523 C CA . GLY A 1 210 ? 23.582 -6.151 -15.941 1.00 86.62 210 GLY A CA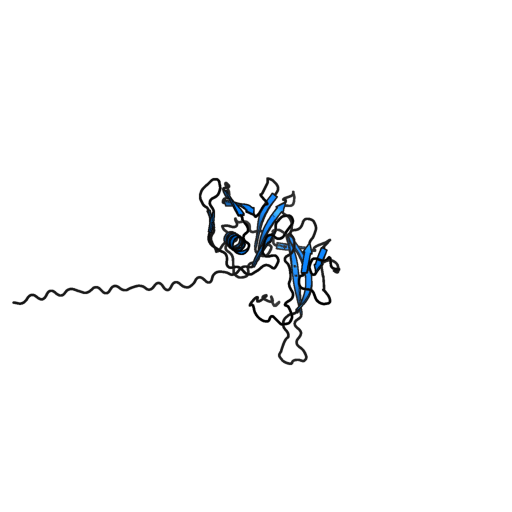 1
ATOM 1524 C C . GLY A 1 210 ? 23.152 -6.390 -14.493 1.00 86.62 210 GLY A C 1
ATOM 1525 O O . GLY A 1 210 ? 22.112 -6.992 -14.223 1.00 86.62 210 GLY A O 1
ATOM 1526 N N . HIS A 1 211 ? 23.996 -5.945 -13.564 1.00 88.12 211 HIS A N 1
ATOM 1527 C CA . HIS A 1 211 ? 23.767 -6.075 -12.129 1.00 88.12 211 HIS A CA 1
ATOM 1528 C C . HIS A 1 211 ? 22.919 -4.917 -11.611 1.00 88.12 211 HIS A C 1
ATOM 1530 O O . HIS A 1 211 ? 23.217 -3.756 -11.868 1.00 88.12 211 HIS A O 1
ATOM 1536 N N . TRP A 1 212 ? 21.874 -5.255 -10.870 1.00 92.38 212 TRP A N 1
ATOM 1537 C CA . TRP A 1 212 ? 20.993 -4.315 -10.191 1.00 92.38 212 TRP A CA 1
ATOM 1538 C C . TRP A 1 212 ? 20.428 -5.012 -8.956 1.00 92.38 212 TRP A C 1
ATOM 1540 O O . TRP A 1 212 ? 20.243 -6.233 -8.983 1.00 92.38 212 TRP A O 1
ATOM 1550 N N . HIS A 1 213 ? 20.165 -4.275 -7.880 1.00 93.81 213 HIS A N 1
ATOM 1551 C CA . HIS A 1 213 ? 19.690 -4.860 -6.620 1.00 93.81 213 HIS A CA 1
ATOM 1552 C C . HIS A 1 213 ? 18.206 -4.631 -6.393 1.00 93.81 213 HIS A C 1
ATOM 1554 O O . HIS A 1 213 ? 17.509 -5.514 -5.900 1.00 93.81 213 HIS A O 1
ATOM 1560 N N . THR A 1 214 ? 17.728 -3.448 -6.758 1.00 96.12 214 THR A N 1
ATOM 1561 C CA . THR A 1 214 ? 16.362 -3.002 -6.513 1.00 96.12 214 THR A CA 1
ATOM 1562 C C . THR A 1 214 ? 15.746 -2.446 -7.783 1.00 96.12 214 THR A C 1
ATOM 1564 O O . THR A 1 214 ? 16.387 -1.718 -8.541 1.00 96.12 214 THR A O 1
ATOM 1567 N N . LEU A 1 215 ? 14.478 -2.771 -8.002 1.00 97.81 215 LEU A N 1
ATOM 1568 C CA . LEU A 1 215 ? 13.659 -2.210 -9.061 1.00 97.81 215 LEU A CA 1
ATOM 1569 C C . LEU A 1 215 ? 12.372 -1.661 -8.455 1.00 97.81 215 LEU A C 1
ATOM 1571 O O . LEU A 1 215 ? 11.605 -2.391 -7.829 1.00 97.81 215 LEU A O 1
ATOM 1575 N N . SER A 1 216 ? 12.116 -0.381 -8.688 1.00 98.00 216 SER A N 1
ATOM 1576 C CA . SER A 1 216 ? 10.880 0.292 -8.299 1.00 98.00 216 SER A CA 1
ATOM 1577 C C . SER A 1 216 ? 10.320 1.112 -9.453 1.00 98.00 216 SER A C 1
ATOM 1579 O O . SER A 1 216 ? 10.986 1.350 -10.466 1.00 98.00 216 SER A O 1
ATOM 1581 N N . ALA A 1 217 ? 9.068 1.534 -9.319 1.00 98.19 217 ALA A N 1
ATOM 1582 C CA . ALA A 1 217 ? 8.414 2.367 -10.303 1.00 98.19 217 ALA A CA 1
ATOM 1583 C C . ALA A 1 217 ? 7.484 3.393 -9.653 1.00 98.19 217 ALA A C 1
ATOM 1585 O O . ALA A 1 217 ? 6.950 3.197 -8.560 1.00 98.19 217 ALA A O 1
ATOM 1586 N N . THR A 1 218 ? 7.274 4.497 -10.365 1.00 97.94 218 THR A N 1
ATOM 1587 C CA . THR A 1 218 ? 6.318 5.545 -9.994 1.00 97.94 218 THR A CA 1
ATOM 1588 C C . THR A 1 218 ? 5.511 5.982 -11.208 1.00 97.94 218 THR A C 1
ATOM 1590 O O . THR A 1 218 ? 6.050 6.034 -12.312 1.00 97.94 218 THR A O 1
ATOM 1593 N N . VAL A 1 219 ? 4.255 6.360 -10.988 1.00 97.00 219 VAL A N 1
ATOM 1594 C CA . VAL A 1 219 ? 3.380 7.031 -11.959 1.00 97.00 219 VAL A CA 1
ATOM 1595 C C . VAL A 1 219 ? 2.765 8.229 -11.243 1.00 97.00 219 VAL A C 1
ATOM 1597 O O . VAL A 1 219 ? 2.415 8.119 -10.069 1.00 97.00 219 VAL A O 1
ATOM 1600 N N . ALA A 1 220 ? 2.674 9.378 -11.914 1.00 95.19 220 ALA A N 1
ATOM 1601 C CA . ALA A 1 220 ? 2.067 10.569 -11.325 1.00 95.19 220 ALA A CA 1
ATOM 1602 C C . ALA A 1 220 ? 0.611 10.286 -10.907 1.00 95.19 220 ALA A C 1
ATOM 1604 O O . ALA A 1 220 ? -0.137 9.663 -11.656 1.00 95.19 220 ALA A O 1
ATOM 1605 N N . GLY A 1 221 ? 0.229 10.711 -9.699 1.00 93.50 221 GLY A N 1
ATOM 1606 C CA . GLY A 1 221 ? -1.118 10.502 -9.152 1.00 93.50 221 GLY A CA 1
ATOM 1607 C C . GLY A 1 221 ? -1.430 9.080 -8.661 1.00 93.50 221 GLY A C 1
ATOM 1608 O O . GLY A 1 221 ? -2.529 8.850 -8.168 1.00 93.50 221 GLY A O 1
ATOM 1609 N N . ALA A 1 222 ? -0.494 8.129 -8.761 1.00 96.25 222 ALA A N 1
ATOM 1610 C CA . ALA A 1 222 ? -0.665 6.768 -8.253 1.00 96.25 222 ALA A CA 1
ATOM 1611 C C . ALA A 1 222 ? 0.194 6.508 -7.009 1.00 96.25 222 ALA A C 1
ATOM 1613 O O . ALA A 1 222 ? 1.285 7.066 -6.856 1.00 96.25 222 ALA A O 1
ATOM 1614 N N . VAL A 1 223 ? -0.255 5.586 -6.154 1.00 97.75 223 VAL A N 1
ATOM 1615 C CA . VAL A 1 223 ? 0.576 5.045 -5.069 1.00 97.75 223 VAL A CA 1
ATOM 1616 C C . VAL A 1 223 ? 1.778 4.321 -5.683 1.00 97.75 223 VAL A C 1
ATOM 1618 O O . VAL A 1 223 ? 1.636 3.605 -6.678 1.00 97.75 223 VAL A O 1
ATOM 1621 N N . ARG A 1 224 ? 2.968 4.507 -5.102 1.00 98.00 224 ARG A N 1
ATOM 1622 C CA . ARG A 1 224 ? 4.220 3.896 -5.580 1.00 98.00 224 ARG A CA 1
ATOM 1623 C C . ARG A 1 224 ? 4.137 2.367 -5.602 1.00 98.00 224 ARG A C 1
ATOM 1625 O O . ARG A 1 224 ? 3.408 1.753 -4.814 1.00 98.00 224 ARG A O 1
ATOM 1632 N N . SER A 1 225 ? 4.921 1.759 -6.495 1.00 98.44 225 SER A N 1
ATOM 1633 C CA . SER A 1 225 ? 5.046 0.305 -6.527 1.00 98.44 225 SER A CA 1
ATOM 1634 C C . SER A 1 225 ? 5.801 -0.217 -5.318 1.00 98.44 225 SER A C 1
ATOM 1636 O O . SER A 1 225 ? 6.606 0.488 -4.713 1.00 98.44 225 SER A O 1
ATOM 1638 N N . GLN A 1 226 ? 5.622 -1.504 -5.047 1.00 98.31 226 GLN A N 1
ATOM 1639 C CA . GLN A 1 226 ? 6.602 -2.237 -4.265 1.00 98.31 226 GLN A CA 1
ATOM 1640 C C . GLN A 1 226 ? 7.963 -2.268 -4.982 1.00 98.31 226 GLN A C 1
ATOM 1642 O O . GLN A 1 226 ? 8.060 -2.040 -6.196 1.00 98.31 226 GLN A O 1
ATOM 1647 N N . VAL A 1 227 ? 9.000 -2.603 -4.227 1.00 98.19 227 VAL A N 1
ATOM 1648 C CA . VAL A 1 227 ? 10.368 -2.802 -4.693 1.00 98.19 227 VAL A CA 1
ATOM 1649 C C . VAL A 1 227 ? 10.588 -4.287 -4.954 1.00 98.19 227 VAL A C 1
ATOM 1651 O O . VAL A 1 227 ? 10.451 -5.113 -4.055 1.00 98.19 227 VAL A O 1
ATOM 1654 N N . LEU A 1 228 ? 10.945 -4.627 -6.188 1.00 96.81 228 LEU A N 1
ATOM 1655 C CA . LEU A 1 228 ? 11.454 -5.952 -6.523 1.00 96.81 228 LEU A CA 1
ATOM 1656 C C . LEU A 1 228 ? 12.953 -5.997 -6.228 1.00 96.81 228 LEU A C 1
ATOM 1658 O O . LEU A 1 228 ? 13.663 -5.031 -6.507 1.00 96.81 228 LEU A O 1
ATOM 1662 N N . VAL A 1 229 ? 13.430 -7.122 -5.702 1.00 93.31 229 VAL A N 1
ATOM 1663 C CA . VAL A 1 229 ? 14.849 -7.334 -5.392 1.00 93.31 229 VAL A CA 1
ATOM 1664 C C . VAL A 1 229 ? 15.410 -8.507 -6.181 1.00 93.31 229 VAL A C 1
ATOM 1666 O O . VAL A 1 229 ? 14.704 -9.490 -6.417 1.00 93.31 229 VAL A O 1
ATOM 1669 N N . THR A 1 230 ? 16.679 -8.426 -6.579 1.00 85.69 230 THR A N 1
ATOM 1670 C CA . THR A 1 230 ? 17.417 -9.609 -7.041 1.00 85.69 230 THR A CA 1
ATOM 1671 C C . THR A 1 230 ? 18.190 -10.229 -5.880 1.00 85.69 230 THR A C 1
ATOM 1673 O O . THR A 1 230 ? 18.812 -9.508 -5.094 1.00 85.69 230 THR A O 1
ATOM 1676 N N . PRO A 1 231 ? 18.200 -11.567 -5.754 1.00 69.19 231 PRO A N 1
ATOM 1677 C CA . PRO A 1 231 ? 19.100 -12.229 -4.824 1.00 69.19 231 PRO A CA 1
ATOM 1678 C C . PRO A 1 231 ? 20.556 -11.917 -5.192 1.00 69.19 231 PRO A C 1
ATOM 1680 O O . PRO A 1 231 ? 20.948 -12.026 -6.358 1.00 69.19 231 PRO A O 1
ATOM 1683 N N . ARG A 1 232 ? 21.389 -11.576 -4.201 1.00 58.47 232 ARG A N 1
ATOM 1684 C CA . ARG A 1 232 ? 22.846 -11.560 -4.395 1.00 58.47 232 ARG A CA 1
ATOM 1685 C C . ARG A 1 232 ? 23.299 -12.983 -4.745 1.00 58.47 232 ARG A C 1
ATOM 1687 O O . ARG A 1 232 ? 22.900 -13.932 -4.070 1.00 58.47 232 ARG A O 1
ATOM 1694 N N . ARG A 1 233 ? 24.142 -13.144 -5.778 1.00 51.31 233 ARG A N 1
ATOM 1695 C CA . ARG A 1 233 ? 24.821 -14.428 -6.044 1.00 51.31 233 ARG A CA 1
ATOM 1696 C C . ARG A 1 233 ? 25.529 -14.858 -4.750 1.00 51.31 233 ARG A C 1
ATOM 1698 O O . ARG A 1 233 ? 26.405 -14.136 -4.291 1.00 51.31 233 ARG A O 1
ATOM 1705 N N . GLY A 1 234 ? 25.108 -15.980 -4.160 1.00 47.94 234 GLY A N 1
ATOM 1706 C CA . GLY A 1 234 ? 25.709 -16.559 -2.949 1.00 47.94 234 GLY A CA 1
ATOM 1707 C C . GLY A 1 234 ? 24.838 -16.572 -1.685 1.00 47.94 234 GLY A C 1
ATOM 1708 O O . GLY A 1 234 ? 25.222 -17.218 -0.720 1.00 47.94 234 GLY A O 1
ATOM 1709 N N . SER A 1 235 ? 23.661 -15.933 -1.664 1.00 43.56 235 SER A N 1
ATOM 1710 C CA . SER A 1 235 ? 22.743 -16.023 -0.515 1.00 43.56 235 SER A CA 1
ATOM 1711 C C . SER A 1 235 ? 21.580 -16.963 -0.832 1.00 43.56 235 SER A C 1
ATOM 1713 O O . SER A 1 235 ? 20.494 -16.543 -1.222 1.00 43.56 235 SER A O 1
ATOM 1715 N N . ALA A 1 236 ? 21.834 -18.265 -0.720 1.00 44.28 236 ALA A N 1
ATOM 1716 C CA . ALA A 1 236 ? 20.780 -19.260 -0.579 1.00 44.28 236 ALA A CA 1
ATOM 1717 C C . ALA A 1 236 ? 20.516 -19.452 0.919 1.00 44.28 236 ALA A C 1
ATOM 1719 O O . ALA A 1 236 ? 21.109 -20.319 1.547 1.00 44.28 236 ALA A O 1
ATOM 1720 N N . SER A 1 237 ? 19.679 -18.600 1.510 1.00 43.50 237 SER A N 1
ATOM 1721 C CA . SER A 1 237 ? 18.997 -18.895 2.776 1.00 43.50 237 SER A CA 1
ATOM 1722 C C . SER A 1 237 ? 17.887 -17.872 3.007 1.00 43.50 237 SER A C 1
ATOM 1724 O O . SER A 1 237 ? 18.143 -16.670 3.015 1.00 43.50 237 SER A O 1
ATOM 1726 N N . GLY A 1 238 ? 16.653 -18.350 3.169 1.00 35.75 238 GLY A N 1
ATOM 1727 C CA . GLY A 1 238 ? 15.501 -17.524 3.529 1.00 35.75 238 GLY A CA 1
ATOM 1728 C C . GLY A 1 238 ? 14.279 -17.797 2.663 1.00 35.75 238 GLY A C 1
ATOM 1729 O O . GLY A 1 238 ? 14.025 -17.100 1.687 1.00 35.75 238 GLY A O 1
ATOM 1730 N N . SER A 1 239 ? 13.532 -18.825 3.048 1.00 43.91 239 SER A N 1
ATOM 1731 C CA . SER A 1 239 ? 12.161 -19.150 2.649 1.00 43.91 239 SER A CA 1
ATOM 1732 C C . SER A 1 239 ? 11.284 -17.923 2.337 1.00 43.91 239 SER A C 1
ATOM 1734 O O . SER A 1 239 ? 10.678 -17.302 3.206 1.00 43.91 239 SER A O 1
ATOM 1736 N N . GLY A 1 240 ? 11.169 -17.611 1.049 1.00 37.09 240 GLY A N 1
ATOM 1737 C CA . GLY A 1 240 ? 10.204 -16.670 0.489 1.00 37.09 240 GLY A CA 1
ATOM 1738 C C . GLY A 1 240 ? 9.672 -17.250 -0.810 1.00 37.09 240 GLY A C 1
ATOM 1739 O O . GLY A 1 240 ? 10.009 -16.771 -1.890 1.00 37.09 240 GLY A O 1
ATOM 1740 N N . GLY A 1 241 ? 8.925 -18.351 -0.705 1.00 30.88 241 GLY A N 1
ATOM 1741 C CA . GLY A 1 241 ? 8.292 -18.998 -1.847 1.00 30.88 241 GLY A CA 1
ATOM 1742 C C . GLY A 1 241 ? 7.320 -18.034 -2.515 1.00 30.88 241 GLY A C 1
ATOM 1743 O O . GLY A 1 241 ? 6.206 -17.835 -2.042 1.00 30.88 241 GLY A O 1
ATOM 1744 N N . VAL A 1 242 ? 7.741 -17.429 -3.624 1.00 39.09 242 VAL A N 1
ATOM 1745 C CA . VAL A 1 242 ? 6.814 -16.849 -4.591 1.00 39.09 242 VAL A CA 1
ATOM 1746 C C . VAL A 1 242 ? 6.077 -18.036 -5.197 1.00 39.09 242 VAL A C 1
ATOM 1748 O O . VAL A 1 242 ? 6.655 -18.789 -5.979 1.00 39.09 242 VAL A O 1
ATOM 1751 N N . ALA A 1 243 ? 4.826 -18.239 -4.789 1.00 31.58 243 ALA A N 1
ATOM 1752 C CA . ALA A 1 243 ? 3.944 -19.202 -5.425 1.00 31.58 243 ALA A CA 1
ATOM 1753 C C . ALA A 1 243 ? 3.818 -18.825 -6.908 1.00 31.58 243 ALA A C 1
ATOM 1755 O O . ALA A 1 243 ? 3.213 -17.814 -7.272 1.00 31.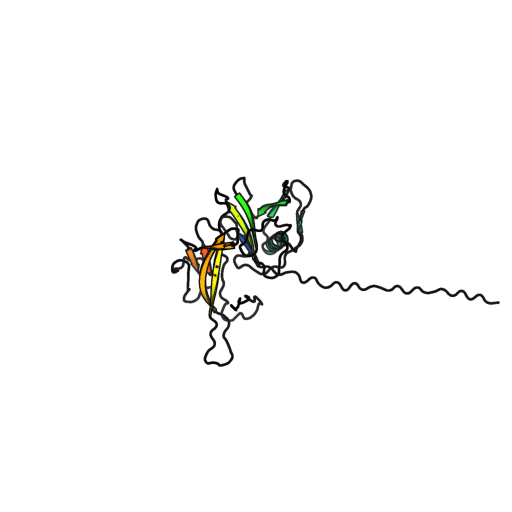58 243 ALA A O 1
ATOM 1756 N N . LEU A 1 244 ? 4.453 -19.622 -7.765 1.00 36.12 244 LEU A N 1
ATOM 1757 C CA . LEU A 1 244 ? 4.197 -19.626 -9.195 1.00 36.12 244 LEU A CA 1
ATOM 1758 C C . LEU A 1 244 ? 2.750 -20.087 -9.371 1.00 36.12 244 LEU A C 1
ATOM 1760 O O . LEU A 1 244 ? 2.436 -21.255 -9.157 1.00 36.12 244 LEU A O 1
ATOM 1764 N N . VAL A 1 245 ? 1.862 -19.165 -9.735 1.00 33.94 245 VAL A N 1
ATOM 1765 C CA . VAL A 1 245 ? 0.541 -19.529 -10.250 1.00 33.94 245 VAL A CA 1
ATOM 1766 C C . VAL A 1 245 ? 0.779 -20.176 -11.611 1.00 33.94 245 VAL A C 1
ATOM 1768 O O . VAL A 1 245 ? 0.968 -19.488 -12.616 1.00 33.94 245 VAL A O 1
ATOM 1771 N N . GLY A 1 246 ? 0.850 -21.506 -11.619 1.00 28.27 246 GLY A N 1
ATOM 1772 C CA . GLY A 1 246 ? 0.758 -22.303 -12.832 1.00 28.27 246 GLY A CA 1
ATOM 1773 C C . GLY A 1 246 ? -0.610 -22.066 -13.460 1.00 28.27 246 GLY A C 1
ATOM 1774 O O . GLY A 1 246 ? -1.635 -22.165 -12.788 1.00 28.27 246 GLY A O 1
ATOM 1775 N N . ARG A 1 247 ? -0.621 -21.688 -14.737 1.00 34.69 247 ARG A N 1
ATOM 1776 C CA . ARG A 1 247 ? -1.834 -21.737 -15.551 1.00 34.69 247 ARG A CA 1
ATOM 1777 C C . ARG A 1 247 ? -2.200 -23.209 -15.750 1.00 34.69 247 ARG A C 1
ATOM 1779 O O . ARG A 1 247 ? -1.341 -23.966 -16.198 1.00 34.69 247 ARG A O 1
ATOM 1786 N N . ALA A 1 248 ? -3.429 -23.571 -15.383 1.00 33.28 248 ALA A N 1
ATOM 1787 C CA . ALA A 1 248 ? -4.128 -24.707 -15.977 1.00 33.28 248 ALA A CA 1
ATOM 1788 C C . ALA A 1 248 ? -4.512 -24.367 -17.424 1.00 33.28 248 ALA A C 1
ATOM 1790 O O . ALA A 1 248 ? -4.713 -23.155 -17.699 1.00 33.28 248 ALA A O 1
#

Nearest PDB structures (foldseek):
  5nrp-assembly1_A  TM=7.786E-01  e=6.838E-04  Homo sapiens
  4zrq-assembly2_B  TM=8.216E-01  e=1.235E-03  Homo sapiens
  7qbg-assembly2_C  TM=7.472E-01  e=1.170E-03  Homo sapiens
  7qbe-assembly1_A  TM=7.418E-01  e=2.002E-03  Homo sapiens
  8ixu-assembly1_A  TM=6.483E-01  e=2.916E-03  Rattus norvegicus

Secondary structure (DSSP, 8-state):
-----------------------PPPEEEEEE-SSSEEE-TT--EE----EEE--SSSSPEEE-TTBHHHHHHHHHHHHT--EEEEEETTEEEEEEETTEE--SSEEEEEEETTB--SS-TTT-B--TT-EEEEEEEE-BTTBSPPEEEEEEEEE---GGG-S-PPPPEEEEEEEEEE-TB--EEE-TT-EEEETTEEE--BTTEE---S--SEEEEE-TTSBPPPPEEPPPTT--------------

Mean predicted aligned error: 9.96 Å

Radius of gyration: 24.42 Å; Cα contacts (8 Å, |Δi|>4): 512; chains: 1; bounding box: 45×70×90 Å

Solvent-accessible surface area (backbone atoms only — not comparable to full-atom values): 14595 Å² total; per-residue (Å²): 135,85,88,81,87,82,79,85,80,76,79,80,81,81,80,78,79,78,76,71,79,75,77,73,51,41,26,21,37,29,33,33,47,86,88,47,72,70,36,39,49,65,42,48,78,40,55,37,27,66,49,76,45,75,28,98,51,73,71,70,44,77,33,49,33,58,15,54,40,1,41,50,47,29,48,24,69,74,56,74,42,55,69,42,49,39,67,49,99,92,44,80,38,58,41,26,50,68,92,48,65,47,56,101,51,31,36,59,48,60,25,52,72,48,21,45,66,101,60,56,47,82,70,40,76,66,53,69,69,38,37,39,37,38,34,50,36,59,51,53,100,86,44,62,54,33,37,34,39,66,46,79,39,67,48,70,55,57,69,87,83,69,83,61,63,48,77,72,39,80,51,32,34,35,44,30,27,23,38,59,84,38,52,75,42,85,32,75,76,52,44,37,23,45,72,86,40,83,46,89,56,62,77,40,34,34,60,77,76,85,91,68,54,37,39,36,41,41,36,89,80,36,43,62,30,51,39,46,70,54,80,61,93,87,68,90,79,78,96,71,84,75,80,76,81,74,82,129

Foldseek 3Di:
DDDDDDDDDDDDDDPPDPPPPPPQAWEFEWEAEPPDTLDRLQRDTWRFAWDWADAPDDDIDTADSQFLSSSVVRRCVVSVKDWHWDADPLGIFGQDIHPDGADPFKHKAKDKPLAGDPHDRSPHGDHHHIRIYIYIFGADPVGTFWAKEKAFDWDWDDPDPPPDIDDTFGFKIFIWTRDNHRDTDFQAPKFKDFPNHTDDDDRRMRGDDDDTAWIWIDGPRHTTYRIDGGDDVPDPDDDDDPPDPDDD